Protein AF-A0A2P4Q5K3-F1 (afdb_monomer)

Sequence (219 aa):
MAFKRIHGITNEWEVTAYLPRVQKTLTFARIFTNIETAEAYQNLLEDLFGCIERDIGKTFNFHHIHGEGLGCIIADQHKGQALGLGQYLLNSKYPHLTLIEHLQHIYKLCQVHYKRNIDKNKALSSEIRSAMYIVSNLNTQNEVLKILHKIRDCGEPGTTAWVKDKLTPWVLSGISSVFSKMDHIIWSQTPNNTNAGESAHANVNRDGCNLSLLARIVR

Secondary structure (DSSP, 8-state):
-----BSSS-EEEEEEEEEGGGTEEEEEEEEEES--SHHHHHHHHHHHHHHHHHHHTSPPPBHHHHSSSB--EEE-S-HHHHHHHHHHIIIII-TTS-HHHHHHHHEEE-HHHHHHHHHH-TTS-HHHHHHHHHGGG-SSHHHHHHHHHHHHTS--TTHHHHHHHHTSHHHHHHH-GGG--S-HHHHHHS-SS-HHHHHHHHHHGGG-SSB-HHHHHH-

Foldseek 3Di:
DQFQFAADQKGKDWDWDQDPVVRAIDTPDIDIDSDLALQVLLVVVCVSQVVVCVVVVHHADECVVPVDHQFADEDAPRPSNLQNVLCNCCPPPNVPDHSLLVLLAYYAYQLVNQLVVLVVPPQDDPVLSVLSNCLLVDDEPVSNVVSLVCQCPVPRPPSVVVSVSCPPLSNVSNRHVNSGPYDPVCVVPDDSHPVSVVVVSVVVCVVDGHDHPVVVVVD

pLDDT: mean 89.41, std 10.17, range [28.61, 98.25]

Structure (mmCIF, N/CA/C/O backbone):
data_AF-A0A2P4Q5K3-F1
#
_entry.id   AF-A0A2P4Q5K3-F1
#
loop_
_atom_site.group_PDB
_atom_site.id
_atom_site.type_symbol
_atom_site.label_atom_id
_atom_site.label_alt_id
_atom_site.label_comp_id
_atom_site.label_asym_id
_atom_site.label_entity_id
_atom_site.label_seq_id
_atom_site.pdbx_PDB_ins_code
_atom_site.Cartn_x
_atom_site.Cartn_y
_atom_site.Cartn_z
_atom_site.occupancy
_atom_site.B_iso_or_equiv
_atom_site.auth_seq_id
_atom_site.auth_comp_id
_atom_site.auth_asym_id
_atom_site.auth_atom_id
_atom_site.pdbx_PDB_model_num
ATOM 1 N N . MET A 1 1 ? -1.306 -19.101 -3.420 1.00 28.61 1 MET A N 1
ATOM 2 C CA . MET A 1 1 ? -2.470 -18.600 -4.179 1.00 28.61 1 MET A CA 1
ATOM 3 C C . MET A 1 1 ? -3.595 -18.422 -3.178 1.00 28.61 1 MET A C 1
ATOM 5 O O . MET A 1 1 ? -3.918 -19.395 -2.512 1.00 28.61 1 MET A O 1
ATOM 9 N N . ALA A 1 2 ? -4.101 -17.204 -2.980 1.00 40.12 2 ALA A N 1
ATOM 10 C CA . ALA A 1 2 ? -5.299 -17.001 -2.168 1.00 40.12 2 ALA A CA 1
ATOM 11 C C . ALA A 1 2 ? -6.505 -17.342 -3.051 1.00 40.12 2 ALA A C 1
ATOM 13 O O . ALA A 1 2 ? -6.681 -16.745 -4.112 1.00 40.12 2 ALA A O 1
ATOM 14 N N . PHE A 1 3 ? -7.259 -18.373 -2.678 1.00 51.75 3 PHE A N 1
ATOM 15 C CA . PHE A 1 3 ? -8.462 -18.770 -3.401 1.00 51.75 3 PHE A CA 1
ATOM 16 C C . PHE A 1 3 ? -9.576 -17.765 -3.116 1.00 51.75 3 PHE A C 1
ATOM 18 O O . PHE A 1 3 ? -9.707 -17.297 -1.984 1.00 51.75 3 PHE A O 1
ATOM 25 N N . LYS A 1 4 ? -10.392 -17.439 -4.127 1.00 67.50 4 LYS A N 1
ATOM 26 C CA . LYS A 1 4 ? -11.588 -16.627 -3.903 1.00 67.50 4 LYS A CA 1
ATOM 27 C C . LYS A 1 4 ? -12.534 -17.420 -3.010 1.00 67.50 4 LYS A C 1
ATOM 29 O O . LYS A 1 4 ? -13.065 -18.460 -3.400 1.00 67.50 4 LYS A O 1
ATOM 34 N N . ARG A 1 5 ? -12.675 -16.962 -1.773 1.00 72.06 5 ARG A N 1
ATOM 35 C CA . ARG A 1 5 ? -13.339 -17.747 -0.742 1.00 72.06 5 ARG A CA 1
ATOM 36 C C . ARG A 1 5 ? -14.854 -17.598 -0.753 1.00 72.06 5 ARG A C 1
ATOM 38 O O . ARG A 1 5 ? -15.547 -18.532 -0.365 1.00 72.06 5 ARG A O 1
ATOM 45 N N . ILE A 1 6 ? -15.352 -16.469 -1.242 1.00 77.62 6 ILE A N 1
ATOM 46 C CA . ILE A 1 6 ? -16.779 -16.209 -1.421 1.00 77.62 6 ILE A CA 1
ATOM 47 C C . ILE A 1 6 ? -17.132 -16.432 -2.883 1.00 77.62 6 ILE A C 1
ATOM 49 O O . ILE A 1 6 ? -16.461 -15.923 -3.783 1.00 77.62 6 ILE A O 1
ATOM 53 N N . HIS A 1 7 ? -18.187 -17.201 -3.115 1.00 81.12 7 HIS A N 1
ATOM 54 C CA . HIS A 1 7 ? -18.717 -17.397 -4.451 1.00 81.12 7 HIS A CA 1
ATOM 55 C C . HIS A 1 7 ? -19.273 -16.085 -5.032 1.00 81.12 7 HIS A C 1
ATOM 57 O O . HIS A 1 7 ? -19.896 -15.290 -4.329 1.00 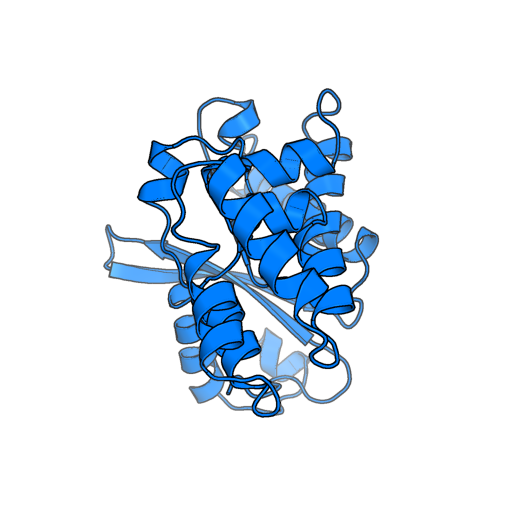81.12 7 HIS A O 1
ATOM 63 N N . GLY A 1 8 ? -19.111 -15.882 -6.340 1.00 83.31 8 GLY A N 1
ATOM 64 C CA . GLY A 1 8 ? -19.698 -14.747 -7.053 1.00 83.31 8 GLY A CA 1
ATOM 65 C C . GLY A 1 8 ? -18.800 -13.513 -7.080 1.00 83.31 8 GLY A C 1
ATOM 66 O O . GLY A 1 8 ? -17.587 -13.625 -7.247 1.00 83.31 8 GLY A O 1
ATOM 67 N N . ILE A 1 9 ? -19.395 -12.322 -6.991 1.00 83.88 9 ILE A N 1
ATOM 68 C CA . ILE A 1 9 ? -18.703 -11.039 -7.214 1.00 83.88 9 ILE A CA 1
ATOM 69 C C . ILE A 1 9 ? -18.098 -10.429 -5.946 1.00 83.88 9 ILE A C 1
ATOM 71 O O . ILE A 1 9 ? -17.217 -9.586 -6.048 1.00 83.88 9 ILE A O 1
ATOM 75 N N . THR A 1 10 ? -18.513 -10.879 -4.763 1.00 86.50 10 THR A N 1
ATOM 76 C CA . THR A 1 10 ? -18.048 -10.331 -3.485 1.00 86.50 10 THR A CA 1
ATOM 77 C C . THR A 1 10 ? -16.621 -10.767 -3.176 1.00 86.50 10 THR A C 1
ATOM 79 O O . THR A 1 10 ? -16.279 -11.949 -3.259 1.00 86.50 10 THR A O 1
ATOM 82 N N . ASN A 1 11 ? -15.796 -9.798 -2.806 1.00 83.62 11 ASN A N 1
ATOM 83 C CA . ASN A 1 11 ? -14.441 -9.973 -2.320 1.00 83.62 11 ASN A CA 1
ATOM 84 C C . ASN A 1 11 ? -14.417 -9.828 -0.795 1.00 83.62 11 ASN A C 1
ATOM 86 O O 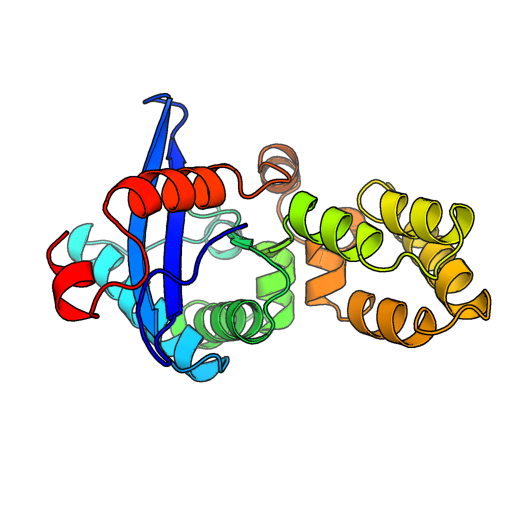. ASN A 1 11 ? -15.289 -9.201 -0.190 1.00 83.62 11 ASN A O 1
ATOM 90 N N . GLU A 1 12 ? -13.413 -10.444 -0.181 1.00 84.69 12 GLU A N 1
ATOM 91 C CA . GLU A 1 12 ? -13.154 -10.365 1.251 1.00 84.69 12 GLU A CA 1
ATOM 92 C C . GLU A 1 12 ? -11.822 -9.655 1.477 1.00 84.69 12 GLU A C 1
ATOM 94 O O . GLU A 1 12 ? -10.810 -10.015 0.872 1.00 84.69 12 GLU A O 1
ATOM 99 N N . TRP A 1 13 ? -11.829 -8.668 2.365 1.00 81.44 13 TRP A N 1
ATOM 100 C CA . TRP A 1 13 ? -10.644 -7.963 2.827 1.00 81.44 13 TRP A CA 1
ATOM 101 C C . TRP A 1 13 ? -10.495 -8.141 4.336 1.00 81.44 13 TRP A C 1
ATOM 103 O O . TRP A 1 13 ? -11.479 -8.093 5.072 1.00 81.44 13 TRP A O 1
ATOM 113 N N . GLU A 1 14 ? -9.268 -8.360 4.804 1.00 85.56 14 GLU A N 1
ATOM 114 C CA . GLU A 1 14 ? -8.985 -8.595 6.220 1.00 85.56 14 GLU A CA 1
ATOM 115 C C . GLU A 1 14 ? -8.009 -7.545 6.751 1.00 85.56 14 GLU A C 1
ATOM 117 O O . GLU A 1 14 ? -6.923 -7.348 6.203 1.00 85.56 14 GLU A O 1
ATOM 122 N N . VAL A 1 15 ? -8.368 -6.919 7.870 1.00 86.31 15 VAL A N 1
ATOM 123 C CA . VAL A 1 15 ? -7.462 -6.067 8.643 1.00 86.31 15 VAL A CA 1
ATOM 124 C C . VAL A 1 15 ? -6.808 -6.939 9.694 1.00 86.31 15 VAL A C 1
ATOM 126 O O . VAL A 1 15 ? -7.459 -7.412 10.628 1.00 86.31 15 VAL A O 1
ATOM 129 N N . THR A 1 16 ? -5.514 -7.184 9.524 1.00 87.69 16 THR A N 1
ATOM 130 C CA . THR A 1 16 ? -4.761 -8.115 10.363 1.00 87.69 16 THR A CA 1
ATOM 131 C C . THR A 1 16 ? -3.512 -7.455 10.915 1.00 87.69 16 THR A C 1
ATOM 133 O O . THR A 1 16 ? -2.893 -6.620 10.256 1.00 87.69 16 THR A O 1
ATOM 136 N N . ALA A 1 17 ? -3.109 -7.858 12.116 1.00 85.25 17 ALA A N 1
ATOM 137 C CA . ALA A 1 17 ? -1.775 -7.561 12.615 1.00 85.25 17 ALA A CA 1
ATOM 138 C C . ALA A 1 17 ? -1.196 -8.775 13.332 1.00 85.25 17 ALA A C 1
ATOM 140 O O . ALA A 1 17 ? -1.907 -9.557 13.968 1.00 85.25 17 ALA A O 1
ATOM 141 N N . TYR A 1 18 ? 0.121 -8.917 13.238 1.00 82.75 18 TYR A N 1
ATOM 142 C CA . TYR A 1 18 ? 0.859 -9.827 14.095 1.00 82.75 18 TYR A CA 1
ATOM 143 C C . TYR A 1 18 ? 1.105 -9.147 15.439 1.00 82.75 18 TYR A C 1
ATOM 145 O O . TYR A 1 18 ? 1.641 -8.042 15.480 1.00 82.75 18 TYR A O 1
ATOM 153 N N . LEU A 1 19 ? 0.724 -9.802 16.533 1.00 82.81 19 LEU A N 1
ATOM 154 C CA . LEU A 1 19 ? 0.952 -9.327 17.890 1.00 82.81 19 LEU A CA 1
ATOM 155 C C . LEU A 1 19 ? 2.135 -10.082 18.508 1.00 82.81 19 LEU A C 1
ATOM 157 O O . LEU A 1 19 ? 1.958 -11.229 18.935 1.00 82.81 19 LEU A O 1
ATOM 161 N N . PRO A 1 20 ? 3.324 -9.456 18.631 1.00 79.50 20 PRO A N 1
ATOM 162 C CA . PRO A 1 20 ? 4.515 -10.129 19.148 1.00 79.50 20 PRO A CA 1
ATOM 163 C C . PRO A 1 20 ? 4.326 -10.673 20.564 1.00 79.50 20 PRO A C 1
ATOM 165 O O . PRO A 1 20 ? 4.781 -11.772 20.862 1.00 79.50 20 PRO A O 1
ATOM 168 N N . ARG A 1 21 ? 3.589 -9.942 21.415 1.00 84.88 21 ARG A N 1
ATOM 169 C CA . ARG A 1 21 ? 3.337 -10.311 22.818 1.00 84.88 21 ARG A CA 1
ATOM 170 C C . ARG A 1 21 ? 2.658 -11.672 22.972 1.00 84.88 21 ARG A C 1
ATOM 172 O O . ARG A 1 21 ? 2.917 -12.368 23.944 1.00 84.88 21 ARG A O 1
ATOM 179 N N . VAL A 1 22 ? 1.784 -12.032 22.035 1.00 86.50 22 VAL A N 1
ATOM 180 C CA . VAL A 1 22 ? 1.050 -13.309 22.049 1.00 86.50 22 VAL A CA 1
ATOM 181 C C . VAL A 1 22 ? 1.479 -14.243 20.918 1.00 86.50 22 VAL A C 1
ATOM 183 O O . VAL A 1 22 ? 0.887 -15.305 20.764 1.00 86.50 22 VAL A O 1
ATOM 186 N N . GLN A 1 23 ? 2.482 -13.840 20.128 1.00 83.75 23 GLN A N 1
ATOM 187 C CA . GLN A 1 23 ? 3.015 -14.553 18.963 1.00 83.75 23 GLN A CA 1
ATOM 188 C C . GLN A 1 23 ? 1.933 -15.065 18.002 1.00 83.75 23 GLN A C 1
ATOM 190 O O . GLN A 1 23 ? 2.007 -16.172 17.469 1.00 83.75 23 GLN A O 1
ATOM 195 N N . LYS A 1 24 ? 0.888 -14.259 17.795 1.00 83.94 24 LYS A N 1
ATOM 196 C CA . LYS A 1 24 ? -0.263 -14.620 16.963 1.00 83.94 24 LYS A CA 1
ATOM 197 C C . LYS A 1 24 ? -0.612 -13.502 16.006 1.00 83.94 24 LYS A C 1
ATOM 199 O O . LYS A 1 24 ? -0.556 -12.326 16.354 1.00 83.94 24 LYS A O 1
ATOM 204 N N . THR A 1 25 ? -1.044 -13.896 14.817 1.00 84.06 25 THR A N 1
ATOM 205 C CA . THR A 1 25 ? -1.797 -13.014 13.934 1.00 84.06 25 THR A CA 1
ATOM 206 C C . THR A 1 25 ? -3.235 -12.938 14.415 1.00 84.06 25 THR A C 1
ATOM 208 O O . THR A 1 25 ? -3.876 -13.975 14.581 1.00 84.06 25 THR A O 1
ATOM 211 N N . LEU A 1 26 ? -3.740 -11.722 14.603 1.00 85.12 26 LEU A N 1
ATOM 212 C CA . LEU A 1 26 ? -5.156 -11.473 14.831 1.00 85.12 26 LEU A CA 1
ATOM 213 C C . LEU A 1 26 ? -5.766 -10.766 13.625 1.00 85.12 26 LEU A C 1
ATOM 215 O O . LEU A 1 26 ? -5.151 -9.873 13.038 1.00 85.12 26 LEU A O 1
ATOM 219 N N . THR A 1 27 ? -6.991 -11.163 13.296 1.00 86.31 27 THR A N 1
ATOM 220 C CA . THR A 1 27 ? -7.867 -10.435 12.380 1.00 86.31 27 THR A CA 1
ATOM 221 C C . THR A 1 27 ? -8.776 -9.541 13.211 1.00 86.31 27 THR A C 1
ATOM 223 O O . THR A 1 27 ? -9.574 -10.045 13.995 1.00 86.31 27 THR A O 1
ATOM 226 N N . PHE A 1 28 ? -8.637 -8.227 13.054 1.00 82.81 28 PHE A N 1
ATOM 227 C CA . PHE A 1 28 ? -9.444 -7.230 13.762 1.00 82.81 28 PHE A CA 1
ATOM 228 C C . PHE A 1 28 ? -10.763 -6.965 13.050 1.00 82.81 28 PHE A C 1
ATOM 230 O O . PHE A 1 28 ? -11.783 -6.765 13.696 1.00 82.81 28 PHE A O 1
ATOM 237 N N . ALA A 1 29 ? -10.743 -6.989 11.718 1.00 86.19 29 ALA A N 1
ATOM 238 C CA . ALA A 1 29 ? -11.932 -6.796 10.910 1.00 86.19 29 ALA A CA 1
ATOM 239 C C . ALA A 1 29 ? -11.873 -7.643 9.644 1.00 86.19 29 ALA A C 1
ATOM 241 O O . ALA A 1 29 ? -10.803 -7.882 9.077 1.00 86.19 29 ALA A O 1
ATOM 242 N N . ARG A 1 30 ? -13.053 -8.068 9.200 1.00 87.12 30 ARG A N 1
ATOM 243 C CA . ARG A 1 30 ? -13.283 -8.682 7.895 1.00 87.12 30 ARG A CA 1
ATOM 244 C C . ARG A 1 30 ? -14.350 -7.879 7.196 1.00 87.12 30 ARG A C 1
ATOM 246 O O . ARG A 1 30 ? -15.399 -7.620 7.781 1.00 87.12 30 ARG A O 1
ATOM 253 N N . ILE A 1 31 ? -14.073 -7.490 5.966 1.00 84.81 31 ILE A N 1
ATOM 254 C CA . ILE A 1 31 ? -14.981 -6.672 5.185 1.00 84.81 31 ILE A CA 1
ATOM 255 C C . ILE A 1 31 ? -15.307 -7.391 3.889 1.00 84.81 31 ILE A C 1
ATOM 257 O O . ILE A 1 31 ? -14.428 -7.897 3.193 1.00 84.81 31 ILE A O 1
ATOM 261 N N . PHE A 1 32 ? -16.597 -7.427 3.583 1.00 87.69 32 PHE A N 1
ATOM 262 C CA . PHE A 1 32 ? -17.148 -8.065 2.403 1.00 87.69 32 PHE A CA 1
ATOM 263 C C . PHE A 1 32 ? -17.658 -6.980 1.465 1.00 87.69 32 PHE A C 1
ATOM 265 O O . PHE A 1 32 ? -18.592 -6.259 1.802 1.00 87.69 32 PHE A O 1
ATOM 272 N N . THR A 1 33 ? -17.037 -6.847 0.297 1.00 86.62 33 THR A N 1
ATOM 273 C CA . THR A 1 33 ? -17.388 -5.805 -0.673 1.00 86.62 33 THR A CA 1
ATOM 274 C C . THR A 1 33 ? -17.277 -6.330 -2.096 1.00 86.62 33 THR A C 1
ATOM 276 O O . THR A 1 33 ? -16.409 -7.138 -2.408 1.00 86.62 33 THR A O 1
ATOM 279 N N . ASN A 1 34 ? -18.166 -5.886 -2.975 1.00 88.75 34 ASN A N 1
ATOM 280 C CA . ASN A 1 34 ? -18.053 -6.045 -4.426 1.00 88.75 34 ASN A CA 1
ATOM 281 C C . ASN A 1 34 ? -17.686 -4.720 -5.124 1.00 88.75 34 ASN A C 1
ATOM 283 O O . ASN A 1 34 ? -17.724 -4.650 -6.350 1.00 88.75 34 ASN A O 1
ATOM 287 N N . ILE A 1 35 ? -17.359 -3.677 -4.353 1.00 89.44 35 ILE A N 1
ATOM 288 C CA . ILE A 1 35 ? -16.995 -2.344 -4.836 1.00 89.44 35 ILE A CA 1
ATOM 289 C C . ILE A 1 35 ? -15.545 -2.056 -4.437 1.00 89.44 35 ILE A C 1
ATOM 291 O O . ILE A 1 35 ? -15.189 -2.128 -3.262 1.00 89.44 35 ILE A O 1
ATOM 295 N N . GLU A 1 36 ? -14.716 -1.701 -5.421 1.00 89.44 36 GLU A N 1
ATOM 296 C CA . GLU A 1 36 ? -13.265 -1.497 -5.260 1.00 89.44 36 GLU A CA 1
ATOM 297 C C . GLU A 1 36 ? -12.826 -0.045 -5.548 1.00 89.44 36 GLU A C 1
ATOM 299 O O . GLU A 1 36 ? -11.673 0.236 -5.884 1.00 89.44 36 GLU A O 1
ATOM 304 N N . THR A 1 37 ? -13.754 0.906 -5.422 1.00 94.00 37 THR A N 1
ATOM 305 C CA . THR A 1 37 ? -13.509 2.346 -5.605 1.00 94.00 37 THR A CA 1
ATOM 306 C C . THR A 1 37 ? -12.928 2.993 -4.350 1.00 94.00 37 THR A C 1
ATOM 308 O O . THR A 1 37 ? -13.229 2.552 -3.245 1.00 94.00 37 THR A O 1
ATOM 311 N N . ALA A 1 38 ? -12.185 4.093 -4.508 1.00 95.00 38 ALA A N 1
ATOM 312 C CA . ALA A 1 38 ? -11.644 4.857 -3.380 1.00 95.00 38 ALA A CA 1
ATOM 313 C C . ALA A 1 38 ? -12.729 5.325 -2.391 1.00 95.00 38 ALA A C 1
ATOM 315 O O . ALA A 1 38 ? -12.569 5.122 -1.196 1.00 95.00 38 ALA A O 1
ATOM 316 N N . GLU A 1 39 ? -13.862 5.827 -2.892 1.00 95.44 39 GLU A N 1
ATOM 317 C CA . GLU A 1 39 ? -15.005 6.268 -2.076 1.00 95.44 39 GLU A CA 1
ATOM 318 C C . GLU A 1 39 ? -15.581 5.133 -1.216 1.00 95.44 39 GLU A C 1
ATOM 320 O O . GLU A 1 39 ? -15.752 5.279 -0.010 1.00 95.44 39 GLU A O 1
ATOM 325 N N . ALA A 1 40 ? -15.800 3.954 -1.807 1.00 93.44 40 ALA A N 1
ATOM 326 C CA . ALA A 1 40 ? -16.236 2.783 -1.047 1.00 93.44 40 ALA A CA 1
ATOM 327 C C . ALA A 1 40 ? -15.238 2.393 0.058 1.00 93.44 40 ALA A C 1
ATOM 329 O O . ALA A 1 40 ? -15.653 2.050 1.163 1.00 93.44 40 ALA A O 1
ATOM 330 N N . TYR A 1 41 ? -13.930 2.469 -0.215 1.00 93.19 41 TYR A N 1
ATOM 331 C CA . TYR A 1 41 ? -12.907 2.224 0.804 1.00 93.19 41 TYR A CA 1
ATOM 332 C C . TYR A 1 41 ? -12.842 3.331 1.862 1.00 93.19 41 TYR A C 1
ATOM 334 O O . TYR A 1 41 ? -12.572 3.017 3.016 1.00 93.19 41 TYR A O 1
ATOM 342 N N . GLN A 1 42 ? -13.109 4.592 1.509 1.00 95.38 42 GLN A N 1
ATOM 343 C CA . GLN A 1 42 ? -13.232 5.679 2.480 1.00 95.38 42 GLN A CA 1
ATOM 344 C C . GLN A 1 42 ? -14.366 5.380 3.465 1.00 95.38 42 GLN A C 1
ATOM 346 O O . GLN A 1 42 ? -14.106 5.315 4.663 1.00 95.38 42 GLN A O 1
ATOM 351 N N . ASN A 1 43 ? -15.582 5.122 2.969 1.00 93.81 43 ASN A N 1
ATOM 352 C CA . ASN A 1 43 ? -16.751 4.829 3.810 1.00 93.81 43 ASN A CA 1
ATOM 353 C C . ASN A 1 43 ? -16.495 3.621 4.724 1.00 93.81 43 ASN A C 1
ATOM 355 O O . ASN A 1 43 ? -16.777 3.644 5.917 1.00 93.81 43 ASN A O 1
ATOM 359 N N . LEU A 1 44 ? -15.873 2.580 4.173 1.00 91.88 44 LEU A N 1
ATOM 360 C CA . LEU A 1 44 ? -15.470 1.391 4.918 1.00 91.88 44 LEU A CA 1
ATOM 361 C C . LEU A 1 44 ? -14.485 1.712 6.052 1.00 91.88 44 LEU A C 1
ATOM 363 O O . LEU A 1 44 ? -14.588 1.130 7.131 1.00 91.88 44 LEU A O 1
ATOM 367 N N . LEU A 1 45 ? -13.514 2.600 5.824 1.00 92.94 45 LEU A N 1
ATOM 368 C CA . LEU A 1 45 ? -12.549 2.990 6.852 1.00 92.94 45 LEU A CA 1
ATOM 369 C C . LEU A 1 45 ? -13.191 3.891 7.910 1.00 92.94 45 LEU A C 1
ATOM 371 O O . LEU A 1 45 ? -12.876 3.733 9.089 1.00 92.94 45 LEU A O 1
ATOM 375 N N . GLU A 1 46 ? -14.109 4.775 7.517 1.00 94.00 46 GLU A N 1
ATOM 376 C CA . GLU A 1 46 ? -14.926 5.563 8.447 1.00 94.00 46 GLU A CA 1
ATOM 377 C C . GLU A 1 46 ? -15.729 4.652 9.379 1.00 94.00 46 GLU A C 1
ATOM 379 O O . GLU A 1 46 ? -15.642 4.801 10.599 1.00 94.00 46 GLU A O 1
ATOM 384 N N . ASP A 1 47 ? -16.419 3.652 8.827 1.00 92.50 47 ASP A N 1
ATOM 385 C CA . ASP A 1 47 ? -17.175 2.673 9.609 1.00 92.50 47 ASP A CA 1
ATOM 386 C C . ASP A 1 47 ? -16.265 1.843 10.520 1.00 92.50 47 ASP A C 1
ATOM 388 O O . ASP A 1 47 ? -16.563 1.664 11.704 1.00 92.50 47 ASP A O 1
ATOM 392 N N . LEU A 1 48 ? -15.137 1.347 9.998 1.00 91.56 48 LEU A N 1
ATOM 393 C CA . LEU A 1 48 ? -14.189 0.534 10.759 1.00 91.56 48 LEU A CA 1
ATOM 394 C C . LEU A 1 48 ? -13.636 1.298 11.963 1.00 91.56 48 LEU A C 1
ATOM 396 O O . LEU A 1 48 ? -13.718 0.818 13.095 1.00 91.56 48 LEU A O 1
ATOM 400 N N . PHE A 1 49 ? -13.055 2.474 11.731 1.00 91.75 49 PHE A N 1
ATOM 401 C CA . PHE A 1 49 ? -12.455 3.250 12.809 1.00 91.75 49 PHE A CA 1
ATOM 402 C C . PHE A 1 49 ? -13.517 3.854 13.725 1.00 91.75 49 PHE A C 1
ATOM 404 O O . PHE A 1 49 ? -13.290 3.892 14.928 1.00 91.75 49 PHE A O 1
ATOM 411 N N . GLY A 1 50 ? -14.697 4.212 13.211 1.00 92.69 50 GLY A N 1
ATOM 412 C CA . GLY A 1 50 ? -15.831 4.621 14.037 1.00 92.69 50 GLY A CA 1
ATOM 413 C C . GLY A 1 50 ? -16.318 3.505 14.967 1.00 92.69 50 GLY A C 1
ATOM 414 O O . GLY A 1 50 ? -16.623 3.761 16.131 1.00 92.69 50 GLY A O 1
ATOM 415 N N . CYS A 1 51 ? -16.344 2.249 14.506 1.00 92.19 51 CYS A N 1
ATOM 416 C CA . CYS A 1 51 ? -16.613 1.100 15.376 1.00 92.19 51 CYS A CA 1
ATOM 417 C C . CYS A 1 51 ? -15.543 0.961 16.459 1.00 92.19 51 CYS A C 1
ATOM 419 O O . CYS A 1 51 ? -15.888 0.891 17.635 1.00 92.19 51 CYS A O 1
ATOM 421 N N . ILE A 1 52 ? -14.263 1.003 16.076 1.00 90.44 52 ILE A N 1
ATOM 422 C CA . ILE A 1 52 ? -13.151 0.903 17.029 1.00 90.44 52 ILE A CA 1
ATOM 423 C C . ILE A 1 52 ? -13.246 2.008 18.087 1.00 90.44 52 ILE A C 1
ATOM 425 O O . ILE A 1 52 ? -13.132 1.711 19.270 1.00 90.44 52 ILE A O 1
ATOM 429 N N . GLU A 1 53 ? -13.484 3.258 17.684 1.00 93.31 53 GLU A N 1
ATOM 430 C CA . GLU A 1 53 ? -13.598 4.416 18.580 1.00 93.31 53 GLU A CA 1
ATOM 431 C C . GLU A 1 53 ? -14.752 4.271 19.581 1.00 93.31 53 GLU A C 1
ATOM 433 O O . GLU A 1 53 ? -14.581 4.583 20.762 1.00 93.31 53 GLU A O 1
ATOM 438 N N . ARG A 1 54 ? -15.903 3.740 19.139 1.00 95.00 54 ARG A N 1
ATOM 439 C CA . ARG A 1 54 ? -17.035 3.426 20.027 1.00 95.00 54 ARG A CA 1
ATOM 440 C C . ARG A 1 54 ? -16.692 2.327 21.027 1.00 95.00 54 ARG A C 1
ATOM 442 O O . ARG A 1 54 ? -17.009 2.478 22.203 1.00 95.00 54 ARG A O 1
ATOM 449 N N . ASP A 1 55 ? -16.023 1.268 20.579 1.00 92.31 55 ASP A N 1
ATOM 450 C CA . ASP A 1 55 ? -15.674 0.127 21.430 1.00 92.31 55 ASP A CA 1
ATOM 451 C C . ASP A 1 55 ? -14.640 0.503 22.501 1.00 92.31 55 ASP A C 1
ATOM 453 O O . ASP A 1 55 ? -14.724 0.046 23.641 1.00 92.31 55 ASP A O 1
ATOM 457 N N . ILE A 1 56 ? -13.665 1.353 22.157 1.00 92.25 56 ILE A N 1
ATOM 458 C CA . ILE A 1 56 ? -12.621 1.798 23.097 1.00 92.25 56 ILE A CA 1
ATOM 459 C C . ILE A 1 56 ? -13.014 3.043 23.904 1.00 92.25 56 ILE A C 1
ATOM 461 O O . ILE A 1 56 ? -12.290 3.413 24.829 1.00 92.25 56 ILE A O 1
ATOM 465 N N . GLY A 1 57 ? -14.112 3.716 23.543 1.00 94.94 57 GLY A N 1
ATOM 466 C CA . GLY A 1 57 ? -14.588 4.942 24.191 1.00 94.94 57 GLY A CA 1
ATOM 467 C C . GLY A 1 57 ? -13.664 6.157 24.027 1.00 94.94 57 GLY A C 1
ATOM 468 O O . GLY A 1 57 ? -13.722 7.079 24.839 1.00 94.94 57 GLY A O 1
ATOM 469 N N . LYS A 1 58 ? -12.782 6.162 23.021 1.00 93.88 58 LYS A N 1
ATOM 470 C CA . LYS A 1 58 ? -11.841 7.258 22.732 1.00 93.88 58 LYS A CA 1
ATOM 471 C C . LYS A 1 58 ? -11.479 7.318 21.248 1.00 93.88 58 LYS A C 1
ATOM 473 O O . LYS A 1 58 ? -11.642 6.337 20.531 1.00 93.88 58 LYS A O 1
ATOM 478 N N . THR A 1 59 ? -10.934 8.452 20.814 1.00 92.06 59 THR A N 1
ATOM 479 C CA . THR A 1 59 ? -10.447 8.656 19.442 1.00 92.06 59 THR A CA 1
ATOM 480 C C . THR A 1 59 ? -9.302 7.701 19.100 1.00 92.06 59 THR A C 1
ATOM 482 O O . THR A 1 59 ? -8.423 7.426 19.924 1.00 92.06 59 THR A O 1
ATOM 485 N N . PHE A 1 60 ? -9.308 7.196 17.870 1.00 92.31 60 PHE A N 1
ATOM 486 C CA . PHE A 1 60 ? -8.260 6.354 17.325 1.00 92.31 60 PHE A CA 1
ATOM 487 C C . PHE A 1 60 ? -7.145 7.226 16.746 1.00 92.31 60 PHE A C 1
ATOM 489 O O . PHE A 1 60 ? -7.359 7.999 15.810 1.00 92.31 60 PHE A O 1
ATOM 496 N N . ASN A 1 61 ? -5.935 7.062 17.279 1.00 93.56 61 ASN A N 1
ATOM 497 C CA . ASN A 1 61 ? -4.795 7.892 16.910 1.00 93.56 61 ASN A CA 1
ATOM 498 C C . ASN A 1 61 ? -3.955 7.253 15.795 1.00 93.56 61 ASN A C 1
ATOM 500 O O . ASN A 1 61 ? -3.660 6.055 15.794 1.00 93.56 61 ASN A O 1
ATOM 504 N N . PHE A 1 62 ? -3.544 8.098 14.854 1.00 94.75 62 PHE A N 1
ATOM 505 C CA . PHE A 1 62 ? -2.534 7.806 13.837 1.00 94.75 62 PHE A CA 1
ATOM 506 C C . PHE A 1 62 ? -1.228 8.500 14.202 1.00 94.75 62 PHE A C 1
ATOM 508 O O . PHE A 1 62 ? -1.239 9.700 14.493 1.00 94.75 62 PHE A O 1
ATOM 515 N N . HIS A 1 63 ? -0.114 7.773 14.132 1.00 96.19 63 HIS A N 1
ATOM 516 C CA . HIS A 1 63 ? 1.170 8.247 14.642 1.00 96.19 63 HIS A CA 1
ATOM 517 C C . HIS A 1 63 ? 1.658 9.509 13.930 1.00 96.19 63 HIS A C 1
ATOM 519 O O . HIS A 1 63 ? 2.113 10.439 14.584 1.00 96.19 63 HIS A O 1
ATOM 525 N N . HIS A 1 64 ? 1.519 9.594 12.605 1.00 95.50 64 HIS A N 1
ATOM 526 C CA . HIS A 1 64 ? 1.977 10.767 11.849 1.00 95.50 64 HIS A CA 1
ATOM 527 C C . HIS A 1 64 ? 1.156 12.035 12.109 1.00 95.50 64 HIS A C 1
ATOM 529 O O . HIS A 1 64 ? 1.588 13.115 11.721 1.00 95.50 64 HIS A O 1
ATOM 535 N N . ILE A 1 65 ? -0.017 11.908 12.735 1.00 94.56 65 ILE A N 1
ATOM 536 C CA . ILE A 1 65 ? -0.877 13.037 13.109 1.00 94.56 65 ILE A CA 1
ATOM 537 C C . ILE A 1 65 ? -0.708 13.373 14.597 1.00 94.56 65 ILE A C 1
ATOM 539 O O . ILE A 1 65 ? -0.603 14.541 14.951 1.00 94.56 65 ILE A O 1
ATOM 543 N N . HIS A 1 66 ? -0.671 12.359 15.465 1.00 94.44 66 HIS A N 1
ATOM 544 C CA . HIS A 1 66 ? -0.790 12.534 16.919 1.00 94.44 66 HIS A CA 1
ATOM 545 C C . HIS A 1 66 ? 0.492 12.195 17.696 1.00 94.44 66 HIS A C 1
ATOM 547 O O . HIS A 1 66 ? 0.527 12.359 18.910 1.00 94.44 66 HIS A O 1
ATOM 553 N N . GLY A 1 67 ? 1.531 11.672 17.038 1.00 94.31 67 GLY A N 1
ATOM 554 C CA . GLY A 1 67 ? 2.747 11.159 17.685 1.00 94.31 67 GLY A CA 1
ATOM 555 C C . GLY A 1 67 ? 2.585 9.783 18.348 1.00 94.31 67 GLY A C 1
ATOM 556 O O . GLY A 1 67 ? 3.548 9.231 18.875 1.00 94.31 67 GLY A O 1
ATOM 557 N N . GLU A 1 68 ? 1.389 9.191 18.303 1.00 93.69 68 GLU A N 1
ATOM 558 C CA . GLU A 1 68 ? 1.083 7.874 18.866 1.00 93.69 68 GLU A CA 1
ATOM 559 C C . GLU A 1 68 ? 0.017 7.118 18.055 1.00 93.69 68 GLU A C 1
ATOM 561 O O . GLU A 1 68 ? -0.672 7.685 17.207 1.00 93.69 68 GLU A O 1
ATOM 566 N N . GLY A 1 69 ? -0.133 5.821 18.330 1.00 93.00 69 GLY A N 1
ATOM 567 C CA . GLY A 1 69 ? -1.126 4.965 17.680 1.00 93.00 69 GLY A CA 1
ATOM 568 C C . GLY A 1 69 ? -0.613 4.300 16.401 1.00 93.00 69 GLY A C 1
ATOM 569 O O . GLY A 1 69 ? 0.538 3.863 16.339 1.00 93.00 69 GLY A O 1
ATOM 570 N N . LEU A 1 70 ? -1.478 4.149 15.394 1.00 92.88 70 LEU A N 1
ATOM 571 C CA . LEU A 1 70 ? -1.154 3.385 14.187 1.00 92.88 70 LEU A CA 1
ATOM 572 C C . LEU A 1 70 ? -0.128 4.125 13.324 1.00 92.88 70 LEU A C 1
ATOM 574 O O . LEU A 1 70 ? -0.402 5.208 12.812 1.00 92.88 70 LEU A O 1
ATOM 578 N N . GLY A 1 71 ? 1.046 3.517 13.155 1.00 94.31 71 GLY A N 1
ATOM 579 C CA . GLY A 1 71 ? 2.156 4.107 12.409 1.00 94.31 71 GLY A CA 1
ATOM 580 C C . GLY A 1 71 ? 2.269 3.694 10.950 1.00 94.31 71 GLY A C 1
ATOM 581 O O . GLY A 1 71 ? 2.822 4.436 10.145 1.00 94.31 71 GLY A O 1
ATOM 582 N N . CYS A 1 72 ? 1.771 2.511 10.596 1.00 94.94 72 CYS A N 1
ATOM 583 C CA . CYS A 1 72 ? 1.911 1.992 9.247 1.00 94.94 72 CYS A CA 1
ATOM 584 C C . CYS A 1 72 ? 0.764 1.052 8.880 1.00 94.94 72 CYS A C 1
ATOM 586 O O . CYS A 1 72 ? 0.339 0.227 9.689 1.00 94.94 72 CYS A O 1
ATOM 588 N N . ILE A 1 73 ? 0.317 1.149 7.631 1.00 93.69 73 ILE A N 1
ATOM 589 C CA . ILE A 1 73 ? -0.515 0.155 6.962 1.00 93.69 73 ILE A CA 1
ATOM 590 C C . ILE A 1 73 ? 0.317 -0.457 5.837 1.00 93.69 73 ILE A C 1
ATOM 592 O O . ILE A 1 73 ? 0.752 0.246 4.922 1.00 93.69 73 ILE A O 1
ATOM 596 N N . ILE A 1 74 ? 0.524 -1.775 5.909 1.00 92.69 74 ILE A N 1
ATOM 597 C CA . ILE A 1 74 ? 1.134 -2.544 4.825 1.00 92.69 74 ILE A CA 1
ATOM 598 C C . ILE A 1 74 ? 0.022 -3.137 3.972 1.00 92.69 74 ILE A C 1
ATOM 600 O O . ILE A 1 74 ? -0.810 -3.890 4.477 1.00 92.69 74 ILE A O 1
ATOM 604 N N . ALA A 1 75 ? 0.054 -2.872 2.675 1.00 90.56 75 ALA A N 1
ATOM 605 C CA . ALA A 1 75 ? -0.903 -3.440 1.739 1.00 90.56 75 ALA A CA 1
ATOM 606 C C . ALA A 1 75 ? -0.251 -3.720 0.381 1.00 90.56 75 ALA A C 1
ATOM 608 O O . ALA A 1 75 ? 0.937 -3.463 0.153 1.00 90.56 75 ALA A O 1
ATOM 609 N N . ASP A 1 76 ? -1.012 -4.327 -0.518 1.00 89.06 76 ASP A N 1
ATOM 610 C CA . ASP A 1 76 ? -0.631 -4.416 -1.917 1.00 89.06 76 ASP A CA 1
ATOM 611 C C . ASP A 1 76 ? -0.828 -3.060 -2.624 1.00 89.06 76 ASP A C 1
ATOM 613 O O . ASP A 1 76 ? -1.263 -2.057 -2.048 1.00 89.06 76 ASP A O 1
ATOM 617 N N . GLN A 1 77 ? -0.446 -2.998 -3.901 1.00 91.75 77 GLN A N 1
ATOM 618 C CA . GLN A 1 77 ? -0.571 -1.779 -4.701 1.00 91.75 77 GLN A CA 1
ATOM 619 C C . GLN A 1 77 ? -2.006 -1.598 -5.237 1.00 91.75 77 GLN A C 1
ATOM 621 O O . GLN A 1 77 ? -2.201 -1.304 -6.418 1.00 91.75 77 GLN A O 1
ATOM 626 N N . HIS A 1 78 ? -3.024 -1.792 -4.393 1.00 92.25 78 HIS A N 1
ATOM 627 C CA . HIS A 1 78 ? -4.417 -1.599 -4.777 1.00 92.25 78 HIS A CA 1
ATOM 628 C C . HIS A 1 78 ? -4.808 -0.117 -4.703 1.00 92.25 78 HIS A C 1
ATOM 630 O O . HIS A 1 78 ? -4.962 0.464 -3.627 1.00 92.25 78 HIS A O 1
ATOM 636 N N . LYS A 1 79 ? -5.003 0.511 -5.870 1.00 94.19 79 LYS A N 1
ATOM 637 C CA . LYS A 1 79 ? -5.269 1.956 -5.981 1.00 94.19 79 LYS A CA 1
ATOM 638 C C . LYS A 1 79 ? -6.491 2.400 -5.173 1.00 94.19 79 LYS A C 1
ATOM 640 O O . LYS A 1 79 ? -6.429 3.439 -4.526 1.00 94.19 79 LYS A O 1
ATOM 645 N N . GLY A 1 80 ? -7.579 1.628 -5.192 1.00 94.00 80 GLY A N 1
ATOM 646 C CA . GLY A 1 80 ? -8.788 1.958 -4.432 1.00 94.00 80 GLY A CA 1
ATOM 647 C C . GLY A 1 80 ? -8.539 2.003 -2.923 1.00 94.00 80 GLY A C 1
ATOM 648 O O . GLY A 1 80 ? -9.000 2.926 -2.265 1.00 94.00 80 GLY A O 1
ATOM 649 N N . GLN A 1 81 ? -7.743 1.071 -2.391 1.00 92.56 81 GLN A N 1
ATOM 650 C CA . GLN A 1 81 ? -7.473 0.983 -0.951 1.00 92.56 81 GLN A CA 1
ATOM 651 C C . GLN A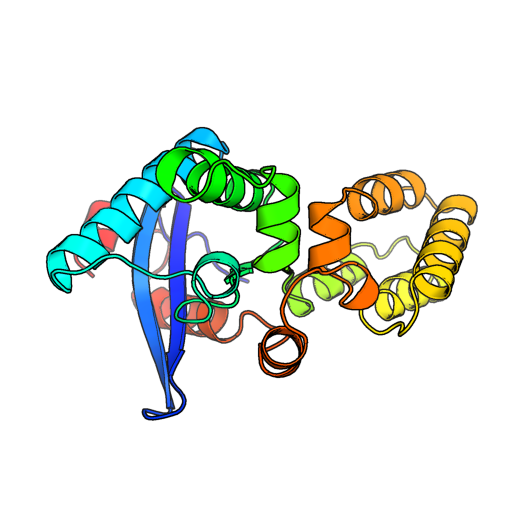 1 81 ? -6.579 2.133 -0.497 1.00 92.56 81 GLN A C 1
ATOM 653 O O . GLN A 1 81 ? -6.901 2.825 0.465 1.00 92.56 81 GLN A O 1
ATOM 658 N N . ALA A 1 82 ? -5.487 2.374 -1.230 1.00 96.00 82 ALA A N 1
ATOM 659 C CA . ALA A 1 82 ? -4.573 3.469 -0.938 1.00 96.00 82 ALA A CA 1
ATOM 660 C C . ALA A 1 82 ? -5.297 4.820 -1.001 1.00 96.00 82 ALA A C 1
ATOM 662 O O . ALA A 1 82 ? -5.249 5.599 -0.055 1.00 96.00 82 ALA A O 1
ATOM 663 N N . LEU A 1 83 ? -6.023 5.100 -2.088 1.00 97.00 83 LEU A N 1
ATOM 664 C CA . LEU A 1 83 ? -6.713 6.382 -2.218 1.00 97.00 83 LEU A CA 1
ATOM 665 C C . LEU A 1 83 ? -7.862 6.531 -1.214 1.00 97.00 83 LEU A C 1
ATOM 667 O O . LEU A 1 83 ? -8.000 7.615 -0.661 1.00 97.00 83 LEU A O 1
ATOM 671 N N . GLY A 1 84 ? -8.622 5.470 -0.924 1.00 96.44 84 GLY A N 1
ATOM 672 C CA . GLY A 1 84 ? -9.670 5.504 0.101 1.00 96.44 84 GLY A CA 1
ATOM 673 C C . GLY A 1 84 ? -9.120 5.791 1.500 1.00 96.44 84 GLY A C 1
ATOM 674 O O . GLY A 1 84 ? -9.680 6.609 2.222 1.00 96.44 84 GLY A O 1
ATOM 675 N N . LEU A 1 85 ? -7.963 5.215 1.854 1.00 95.88 85 LEU A N 1
ATOM 676 C CA . LEU A 1 85 ? -7.262 5.545 3.099 1.00 95.88 85 LEU A CA 1
ATOM 677 C C . LEU A 1 85 ? -6.840 7.009 3.155 1.00 95.88 85 LEU A C 1
ATOM 679 O O . LEU A 1 85 ? -7.047 7.675 4.168 1.00 95.88 85 LEU A O 1
ATOM 683 N N . GLY A 1 86 ? -6.247 7.515 2.078 1.00 96.94 86 GLY A N 1
ATOM 684 C CA . GLY A 1 86 ? -5.835 8.909 2.034 1.00 96.94 86 GLY A CA 1
ATOM 685 C C . GLY A 1 86 ? -7.031 9.873 2.076 1.00 96.94 86 GLY A C 1
ATOM 686 O O . GLY A 1 86 ? -6.930 10.912 2.722 1.00 96.94 86 GLY A O 1
ATOM 687 N N . GLN A 1 87 ? -8.162 9.526 1.445 1.00 97.12 87 GLN A N 1
ATOM 688 C CA . GLN A 1 87 ? -9.418 10.288 1.522 1.00 97.12 87 GLN A CA 1
ATOM 689 C C . GLN A 1 87 ? -9.980 10.304 2.942 1.00 97.12 87 GLN A C 1
ATOM 691 O O . GLN A 1 87 ? -10.310 11.371 3.443 1.00 97.12 87 GLN A O 1
ATOM 696 N N . TYR A 1 88 ? -10.033 9.149 3.604 1.00 96.12 88 TYR A N 1
ATOM 697 C CA . TYR A 1 88 ? -10.482 9.041 4.991 1.00 96.12 88 TYR A CA 1
ATOM 698 C C . TYR A 1 88 ? -9.632 9.903 5.938 1.00 96.12 88 TYR A C 1
ATOM 700 O O . TYR A 1 88 ? -10.162 10.654 6.754 1.00 96.12 88 TYR A O 1
ATOM 708 N N . LEU A 1 89 ? -8.303 9.846 5.808 1.00 95.25 89 LEU A N 1
ATOM 709 C CA . LEU A 1 89 ? -7.415 10.655 6.645 1.00 95.25 89 LEU A CA 1
ATOM 710 C C . LEU A 1 89 ? -7.592 12.156 6.381 1.00 95.25 89 LEU A C 1
ATOM 712 O O . LEU A 1 89 ? -7.664 12.923 7.339 1.00 95.25 89 LEU A O 1
ATOM 716 N N . LEU A 1 90 ? -7.726 12.552 5.112 1.00 93.62 90 LEU A N 1
ATOM 717 C CA . LEU A 1 90 ? -7.945 13.942 4.708 1.00 93.62 90 LEU A CA 1
ATOM 718 C C . LEU A 1 90 ? -9.286 14.485 5.225 1.00 93.62 90 LEU A C 1
ATOM 720 O O . LEU A 1 90 ? -9.326 15.537 5.857 1.00 93.62 90 LEU A O 1
ATOM 724 N N . ASN A 1 91 ? -10.379 13.779 4.934 1.00 88.25 91 ASN A N 1
ATOM 725 C CA . ASN A 1 91 ? -11.739 14.271 5.144 1.00 88.25 91 ASN A CA 1
ATOM 726 C C . ASN A 1 91 ? -12.181 14.144 6.603 1.00 88.25 91 ASN A C 1
ATOM 728 O O . ASN A 1 91 ? -12.877 15.019 7.115 1.00 88.25 91 ASN A O 1
ATOM 732 N N . SER A 1 92 ? -11.787 13.058 7.267 1.00 79.56 92 SER A N 1
ATOM 733 C CA . SER A 1 92 ? -12.423 12.623 8.515 1.00 79.56 92 SER A CA 1
ATOM 734 C C . SER A 1 92 ? -11.521 12.810 9.733 1.00 79.56 92 SER A C 1
ATOM 736 O O . SER A 1 92 ? -12.006 12.724 10.861 1.00 79.56 92 SER A O 1
ATOM 738 N N . LYS A 1 93 ? -10.215 13.058 9.541 1.00 80.56 93 LYS A N 1
ATOM 739 C CA . LYS A 1 93 ? -9.253 13.171 10.650 1.00 80.56 93 LYS A CA 1
ATOM 740 C C . LYS A 1 93 ? -8.378 14.424 10.600 1.00 80.56 93 LYS A C 1
ATOM 742 O O . LYS A 1 93 ? -8.250 15.077 11.632 1.00 80.56 93 LYS A O 1
ATOM 747 N N . TYR A 1 94 ? -7.753 14.763 9.468 1.00 84.81 94 TYR A N 1
ATOM 748 C CA . TYR A 1 94 ? -6.732 15.817 9.450 1.00 84.81 94 TYR A CA 1
ATOM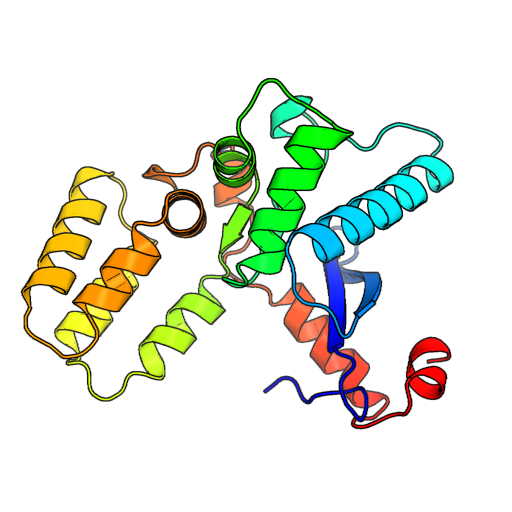 749 C C . TYR A 1 94 ? -6.585 16.542 8.093 1.00 84.81 94 TYR A C 1
ATOM 751 O O . TYR A 1 94 ? -5.711 16.209 7.296 1.00 84.81 94 TYR A O 1
ATOM 759 N N . PRO A 1 95 ? -7.360 17.613 7.836 1.00 86.12 95 PRO A N 1
ATOM 760 C CA . PRO A 1 95 ? -7.445 18.250 6.515 1.00 86.12 95 PRO A CA 1
ATOM 761 C C . PRO A 1 95 ? -6.225 19.101 6.114 1.00 86.12 95 PRO A C 1
ATOM 763 O O . PRO A 1 95 ? -6.211 19.699 5.041 1.00 86.12 95 PRO A O 1
ATOM 766 N N . HIS A 1 96 ? -5.202 19.202 6.968 1.00 89.75 96 HIS A N 1
ATOM 767 C CA . HIS A 1 96 ? -4.022 20.042 6.727 1.00 89.75 96 HIS A CA 1
ATOM 768 C C . HIS A 1 96 ? -2.973 19.408 5.804 1.00 89.75 96 HIS A C 1
ATOM 770 O O . HIS A 1 96 ? -2.075 20.108 5.343 1.00 89.75 96 HIS A O 1
ATOM 776 N N . LEU A 1 97 ? -3.063 18.101 5.551 1.00 92.88 97 LEU A N 1
ATOM 777 C CA . LEU A 1 97 ? -2.207 17.394 4.601 1.00 92.88 97 LEU A CA 1
ATOM 778 C C . LEU A 1 97 ? -3.029 16.988 3.390 1.00 92.88 97 LEU A C 1
ATOM 780 O O . LEU A 1 97 ? -4.211 16.680 3.503 1.00 92.88 97 LEU A O 1
ATOM 784 N N . THR A 1 98 ? -2.400 16.922 2.222 1.00 95.62 98 THR A N 1
ATOM 785 C CA . THR A 1 98 ? -3.062 16.323 1.063 1.00 95.62 98 THR A CA 1
ATOM 786 C C . THR A 1 98 ? -3.232 14.812 1.251 1.00 95.62 98 THR A C 1
ATOM 788 O O . THR A 1 98 ? -2.475 14.154 1.968 1.00 95.62 98 THR A O 1
ATOM 791 N N . LEU A 1 99 ? -4.183 14.229 0.514 1.00 95.38 99 LEU A N 1
ATOM 792 C CA . LEU A 1 99 ? -4.381 12.778 0.423 1.00 95.38 99 LEU A CA 1
ATOM 793 C C . LEU A 1 99 ? -3.062 12.022 0.208 1.00 95.38 99 LEU A C 1
ATOM 795 O O . LEU A 1 99 ? -2.792 11.011 0.854 1.00 95.38 99 LEU A O 1
ATOM 799 N N . ILE A 1 100 ? -2.238 12.508 -0.722 1.00 97.19 100 ILE A N 1
ATOM 800 C CA . ILE A 1 100 ? -0.976 11.865 -1.089 1.00 97.19 100 ILE A CA 1
ATOM 801 C C . ILE A 1 100 ? 0.036 11.975 0.045 1.00 97.19 100 ILE A C 1
ATOM 803 O O . ILE A 1 100 ? 0.725 11.001 0.329 1.00 97.19 100 ILE A O 1
ATOM 807 N N . GLU A 1 101 ? 0.108 13.120 0.717 1.00 97.00 101 GLU A N 1
ATOM 808 C CA . GLU A 1 101 ? 1.010 13.296 1.852 1.00 97.00 101 GLU A CA 1
ATOM 809 C C . GLU A 1 101 ? 0.652 12.369 3.005 1.00 97.00 101 GLU A C 1
ATOM 811 O O . GLU A 1 101 ? 1.546 11.731 3.555 1.00 97.00 101 GLU A O 1
ATOM 816 N N . HIS A 1 102 ? -0.636 12.195 3.312 1.00 97.56 102 HIS A N 1
ATOM 817 C CA . HIS A 1 102 ? -1.060 11.177 4.271 1.00 97.56 102 HIS A CA 1
ATOM 818 C C . HIS A 1 102 ? -0.521 9.792 3.916 1.00 97.56 102 HIS A C 1
ATOM 820 O O . HIS A 1 102 ? 0.064 9.127 4.769 1.00 97.56 102 HIS A O 1
ATOM 826 N N . LEU A 1 103 ? -0.642 9.376 2.653 1.00 98.00 103 LEU A N 1
ATOM 827 C CA . LEU A 1 103 ? -0.117 8.084 2.210 1.00 98.00 103 LEU A CA 1
ATOM 828 C C . LEU A 1 103 ? 1.405 7.997 2.304 1.00 98.00 103 LEU A C 1
ATOM 830 O O . LEU A 1 103 ? 1.919 6.949 2.683 1.00 98.00 103 LEU A O 1
ATOM 834 N N . GLN A 1 104 ? 2.124 9.087 2.035 1.00 97.88 104 GLN A N 1
ATOM 835 C CA . GLN A 1 104 ? 3.575 9.139 2.219 1.00 97.88 104 GLN A CA 1
ATOM 836 C C . GLN A 1 104 ? 3.993 8.938 3.681 1.00 97.88 104 GLN A C 1
ATOM 838 O O . GLN A 1 104 ? 5.108 8.483 3.917 1.00 97.88 104 GLN A O 1
ATOM 843 N N . HIS A 1 105 ? 3.126 9.254 4.646 1.00 97.38 105 HIS A N 1
ATOM 844 C CA . HIS A 1 105 ? 3.404 9.083 6.070 1.00 97.38 105 HIS A CA 1
ATOM 845 C C . HIS A 1 105 ? 3.025 7.706 6.632 1.00 97.38 105 HIS A C 1
ATOM 847 O O . HIS A 1 105 ? 3.639 7.281 7.606 1.00 97.38 105 HIS A O 1
ATOM 853 N N . ILE A 1 106 ? 2.034 7.013 6.056 1.00 96.56 106 ILE A N 1
ATOM 854 C CA . ILE A 1 106 ? 1.448 5.812 6.682 1.00 96.56 106 ILE A CA 1
ATOM 855 C C . ILE A 1 106 ? 1.440 4.558 5.795 1.00 96.56 106 ILE A C 1
ATOM 857 O O . ILE A 1 106 ? 1.382 3.444 6.315 1.00 96.56 106 ILE A O 1
ATOM 861 N N . TYR A 1 107 ? 1.503 4.687 4.470 1.00 96.75 107 TYR A N 1
ATOM 862 C CA . TYR A 1 107 ? 1.283 3.560 3.561 1.00 96.75 107 TYR A CA 1
ATOM 863 C C . TYR A 1 107 ? 2.604 2.930 3.109 1.00 96.75 107 TYR A C 1
ATOM 865 O O . TYR A 1 107 ? 3.460 3.601 2.532 1.00 96.75 107 TYR A O 1
ATOM 873 N N . LYS A 1 108 ? 2.760 1.623 3.333 1.00 95.94 108 LYS A N 1
ATOM 874 C CA . LYS A 1 108 ? 3.922 0.835 2.896 1.00 95.94 108 LYS A CA 1
ATOM 875 C C . LYS A 1 108 ? 3.466 -0.290 1.975 1.00 95.94 108 LYS A C 1
ATOM 877 O O . LYS A 1 108 ? 2.524 -1.019 2.279 1.00 95.94 108 LYS A O 1
ATOM 882 N N . LEU A 1 109 ? 4.143 -0.470 0.845 1.00 95.00 109 LEU A N 1
ATOM 883 C CA . LEU A 1 109 ? 3.838 -1.573 -0.057 1.00 95.00 109 LEU A CA 1
ATOM 884 C C . LEU A 1 109 ? 4.500 -2.861 0.414 1.00 95.00 109 LEU A C 1
ATOM 886 O O . LEU A 1 109 ? 5.673 -2.900 0.793 1.00 95.00 109 LEU A O 1
ATOM 890 N N . CYS A 1 110 ? 3.753 -3.954 0.315 1.00 93.38 110 CYS A N 1
ATOM 891 C CA . CYS A 1 110 ? 4.276 -5.288 0.541 1.00 93.38 110 CYS A CA 1
ATOM 892 C C . CYS A 1 110 ? 5.366 -5.618 -0.492 1.00 93.38 110 CYS A C 1
ATOM 894 O O . CYS A 1 110 ? 5.082 -5.838 -1.676 1.00 93.38 110 CYS A O 1
ATOM 896 N N . GLN A 1 111 ? 6.620 -5.725 -0.042 1.00 91.00 111 GLN A N 1
ATOM 897 C CA . GLN A 1 111 ? 7.739 -6.040 -0.930 1.00 91.00 111 GLN A CA 1
ATOM 898 C C . GLN A 1 111 ? 7.629 -7.452 -1.511 1.00 91.00 111 GLN A C 1
ATOM 900 O O . GLN A 1 111 ? 8.105 -7.696 -2.614 1.00 91.00 111 GLN A O 1
ATOM 905 N N . VAL A 1 112 ? 6.987 -8.391 -0.810 1.00 90.12 112 VAL A N 1
ATOM 906 C CA . VAL A 1 112 ? 6.745 -9.742 -1.343 1.00 90.12 112 VAL A CA 1
ATOM 907 C C . VAL A 1 112 ? 5.850 -9.680 -2.584 1.00 90.12 112 VAL A C 1
ATOM 909 O O . VAL A 1 112 ? 6.187 -10.271 -3.608 1.00 90.12 112 VAL A O 1
ATOM 912 N N . HIS A 1 113 ? 4.748 -8.928 -2.532 1.00 89.69 113 HIS A N 1
ATOM 913 C CA . HIS A 1 113 ? 3.862 -8.747 -3.685 1.00 89.69 113 HIS A CA 1
ATOM 914 C C . HIS A 1 113 ? 4.535 -7.962 -4.813 1.00 89.69 113 HIS A C 1
ATOM 916 O O . HIS A 1 113 ? 4.412 -8.345 -5.976 1.00 89.69 113 HIS A O 1
ATOM 922 N N . TYR A 1 114 ? 5.298 -6.922 -4.473 1.00 92.56 114 TYR A N 1
ATOM 923 C CA . TYR A 1 114 ? 6.112 -6.174 -5.431 1.00 92.56 114 TYR A CA 1
ATOM 924 C C . TYR A 1 114 ? 7.064 -7.095 -6.215 1.00 92.56 114 TYR A C 1
ATOM 926 O O . TYR A 1 114 ? 7.022 -7.124 -7.444 1.00 92.56 114 TYR A O 1
ATOM 934 N N . LYS A 1 115 ? 7.847 -7.919 -5.506 1.00 92.25 115 LYS A N 1
ATOM 935 C CA . LYS A 1 115 ? 8.810 -8.870 -6.085 1.00 92.25 115 LYS A CA 1
ATOM 936 C C . LYS A 1 115 ? 8.127 -9.954 -6.925 1.00 92.25 115 LYS A C 1
ATOM 938 O O . LYS A 1 115 ? 8.474 -10.140 -8.088 1.00 92.25 115 LYS A O 1
ATOM 943 N N . ARG A 1 116 ? 7.060 -10.575 -6.403 1.00 91.00 116 ARG A N 1
ATOM 944 C CA . ARG A 1 116 ? 6.251 -11.557 -7.154 1.00 91.00 116 ARG A CA 1
ATOM 945 C C . ARG A 1 116 ? 5.686 -10.972 -8.455 1.00 91.00 116 ARG A C 1
ATOM 947 O O . ARG A 1 116 ? 5.568 -11.692 -9.442 1.00 91.00 116 ARG A O 1
ATOM 954 N N . ASN A 1 117 ? 5.309 -9.691 -8.479 1.00 91.75 117 ASN A N 1
ATOM 955 C CA . ASN A 1 117 ? 4.814 -9.043 -9.696 1.00 91.75 117 ASN A CA 1
ATOM 956 C C . ASN A 1 117 ? 5.920 -8.804 -10.735 1.00 91.75 117 ASN A C 1
ATOM 958 O O . ASN A 1 117 ? 5.635 -8.900 -11.926 1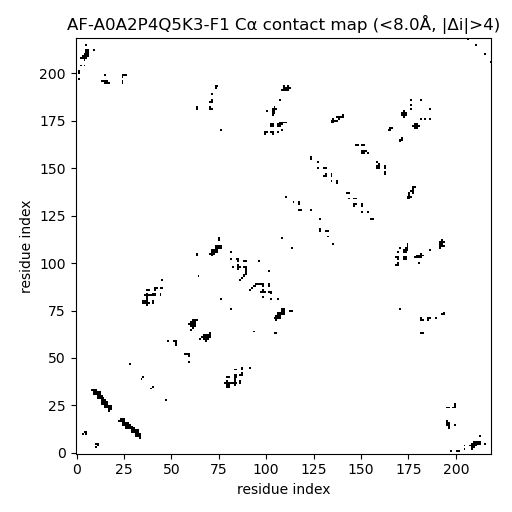.00 91.75 117 ASN A O 1
ATOM 962 N N . ILE A 1 118 ? 7.164 -8.567 -10.307 1.00 93.44 118 ILE A N 1
ATOM 963 C CA . ILE A 1 118 ? 8.327 -8.526 -11.208 1.00 93.44 118 ILE A CA 1
ATOM 964 C C . ILE A 1 118 ? 8.560 -9.913 -11.825 1.00 93.44 118 ILE A C 1
ATOM 966 O O . ILE A 1 118 ? 8.710 -10.028 -13.040 1.00 93.44 118 ILE A O 1
ATOM 970 N N . ASP A 1 119 ? 8.504 -10.980 -11.022 1.00 91.44 119 ASP A N 1
ATOM 971 C CA . ASP A 1 119 ? 8.760 -12.354 -11.489 1.00 91.44 119 ASP A CA 1
ATOM 972 C C . ASP A 1 119 ? 7.745 -12.871 -12.513 1.00 91.44 119 ASP A C 1
ATOM 974 O O . ASP A 1 119 ? 8.075 -13.714 -13.351 1.00 91.44 119 ASP A O 1
ATOM 978 N N . LYS A 1 120 ? 6.505 -12.370 -12.468 1.00 89.44 120 LYS A N 1
ATOM 979 C CA . LYS A 1 120 ? 5.478 -12.701 -13.467 1.00 89.44 120 LYS A CA 1
ATOM 980 C C . LYS A 1 120 ? 5.857 -12.210 -14.863 1.00 89.44 120 LYS A C 1
ATOM 982 O O . LYS A 1 120 ? 5.427 -12.811 -15.846 1.00 89.44 120 LYS A O 1
ATOM 987 N N . ASN A 1 121 ? 6.663 -11.154 -14.967 1.00 87.19 121 ASN A N 1
ATOM 988 C CA . ASN A 1 121 ? 7.059 -10.585 -16.246 1.00 87.19 121 ASN A CA 1
ATOM 989 C C . ASN A 1 121 ? 8.305 -11.291 -16.804 1.00 87.19 121 ASN A C 1
ATOM 991 O O . ASN A 1 121 ? 9.407 -10.745 -16.836 1.00 87.19 121 ASN A O 1
ATOM 995 N N . LYS A 1 122 ? 8.119 -12.547 -17.230 1.00 85.44 122 LYS A N 1
ATOM 996 C CA . LYS A 1 122 ? 9.193 -13.415 -17.748 1.00 85.44 122 LYS A CA 1
ATOM 997 C C . LYS A 1 122 ? 9.808 -12.936 -19.067 1.00 85.44 122 LYS A C 1
ATOM 999 O O . LYS A 1 122 ? 10.865 -13.434 -19.434 1.00 85.44 122 LYS A O 1
ATOM 1004 N N . ALA A 1 123 ? 9.145 -12.016 -19.768 1.00 89.44 123 ALA A N 1
ATOM 1005 C CA . ALA A 1 123 ? 9.650 -11.428 -21.004 1.00 89.44 123 ALA A CA 1
ATOM 1006 C C . ALA A 1 123 ? 10.798 -10.437 -20.757 1.00 89.44 123 ALA A C 1
ATOM 1008 O O . ALA A 1 123 ? 11.580 -10.192 -21.669 1.00 89.44 123 ALA A O 1
ATOM 1009 N N . LEU A 1 124 ? 10.903 -9.888 -19.539 1.00 93.88 124 LEU A N 1
ATOM 1010 C CA . LEU A 1 124 ? 11.970 -8.960 -19.187 1.00 93.88 124 LEU A CA 1
ATOM 1011 C C . LEU A 1 124 ? 13.297 -9.684 -18.958 1.00 93.88 124 LEU A C 1
ATOM 1013 O O . LEU A 1 124 ? 13.353 -10.743 -18.313 1.00 93.88 124 LEU A O 1
ATOM 1017 N N . SER A 1 125 ? 14.386 -9.059 -19.398 1.00 94.75 125 SER A N 1
ATOM 1018 C CA . SER A 1 125 ? 15.733 -9.556 -19.138 1.00 94.75 125 SER A CA 1
ATOM 1019 C C . SER A 1 125 ? 16.009 -9.695 -17.636 1.00 94.75 125 SER A C 1
ATOM 1021 O O . SER A 1 125 ? 15.419 -9.029 -16.776 1.00 94.75 125 SER A O 1
ATOM 1023 N N . SER A 1 126 ? 16.926 -10.598 -17.281 1.00 94.00 126 SER A N 1
ATOM 1024 C CA . SER A 1 126 ? 17.381 -10.746 -15.893 1.00 94.00 126 SER A CA 1
ATOM 1025 C C . SER A 1 126 ? 18.019 -9.465 -15.356 1.00 94.00 126 SER A C 1
ATOM 1027 O O . SER A 1 126 ? 17.889 -9.189 -14.163 1.00 94.00 126 SER A O 1
ATOM 1029 N N . GLU A 1 127 ? 18.670 -8.677 -16.214 1.00 95.06 127 GLU A N 1
ATOM 1030 C CA . GLU A 1 127 ? 19.273 -7.400 -15.835 1.00 95.06 127 GLU A CA 1
ATOM 1031 C C . GLU A 1 127 ? 18.199 -6.385 -15.427 1.00 95.06 127 GLU A C 1
ATOM 1033 O O . GLU A 1 127 ? 18.272 -5.829 -14.329 1.00 95.06 127 GLU A O 1
ATOM 1038 N N . ILE A 1 128 ? 17.163 -6.193 -16.251 1.00 96.56 128 ILE A N 1
ATOM 1039 C CA . ILE A 1 128 ? 16.088 -5.240 -15.949 1.00 96.56 128 ILE A CA 1
ATOM 1040 C C . ILE A 1 128 ? 15.270 -5.684 -14.743 1.00 96.56 128 ILE A C 1
ATOM 1042 O O . ILE A 1 128 ? 14.982 -4.865 -13.867 1.00 96.56 128 ILE A O 1
ATOM 1046 N N . ARG A 1 129 ? 14.971 -6.983 -14.615 1.00 95.50 129 ARG A N 1
ATOM 1047 C CA . ARG A 1 129 ? 14.331 -7.499 -13.398 1.00 95.50 129 ARG A CA 1
ATOM 1048 C C . ARG A 1 129 ? 15.190 -7.225 -12.165 1.00 95.50 129 ARG A C 1
ATOM 1050 O O . ARG A 1 129 ? 14.667 -6.701 -11.185 1.00 95.50 129 ARG A O 1
ATOM 1057 N N . SER A 1 130 ? 16.497 -7.487 -12.214 1.00 95.38 130 SER A N 1
ATOM 1058 C CA . SER A 1 130 ? 17.408 -7.186 -11.096 1.00 95.38 130 SER A CA 1
ATOM 1059 C C . SER A 1 130 ? 17.426 -5.693 -10.749 1.00 95.38 130 SER A C 1
ATOM 1061 O O . SER A 1 130 ? 17.391 -5.339 -9.572 1.00 95.38 130 SER A O 1
ATOM 1063 N N . ALA A 1 131 ? 17.390 -4.811 -11.752 1.00 96.81 131 ALA A N 1
ATOM 1064 C CA . ALA A 1 131 ? 17.274 -3.370 -11.540 1.00 96.81 131 ALA A CA 1
ATOM 1065 C C . ALA A 1 131 ? 15.950 -2.989 -10.850 1.00 96.81 131 ALA A C 1
ATOM 1067 O O . ALA A 1 131 ? 15.952 -2.201 -9.907 1.00 96.81 131 ALA A O 1
ATOM 1068 N N . MET A 1 132 ? 14.820 -3.584 -11.249 1.00 96.94 132 MET A N 1
ATOM 1069 C CA . MET A 1 132 ? 13.531 -3.382 -10.571 1.00 96.94 132 MET A CA 1
ATOM 1070 C C . MET A 1 132 ? 13.572 -3.858 -9.110 1.00 96.94 132 MET A C 1
ATOM 1072 O O . MET A 1 132 ? 13.016 -3.205 -8.226 1.00 96.94 132 MET A O 1
ATOM 1076 N N . TYR A 1 133 ? 14.248 -4.976 -8.835 1.00 95.62 133 TYR A N 1
ATOM 1077 C CA . TYR A 1 133 ? 14.370 -5.556 -7.496 1.00 95.62 133 TYR A CA 1
ATOM 1078 C C . TYR A 1 133 ? 15.071 -4.637 -6.493 1.00 95.62 133 TYR A C 1
ATOM 1080 O O . TYR A 1 133 ? 14.668 -4.589 -5.329 1.00 95.62 133 TYR A O 1
ATOM 1088 N N . ILE A 1 134 ? 16.115 -3.924 -6.922 1.00 96.00 134 ILE A N 1
ATOM 1089 C CA . ILE A 1 134 ? 16.929 -3.111 -6.011 1.00 96.00 134 ILE A CA 1
ATOM 1090 C C . ILE A 1 134 ? 16.271 -1.784 -5.626 1.00 96.00 134 ILE A C 1
ATOM 1092 O O . ILE A 1 134 ? 16.640 -1.236 -4.594 1.00 96.00 134 ILE A O 1
ATOM 1096 N N . VAL A 1 135 ? 15.269 -1.298 -6.376 1.00 96.88 135 VAL A N 1
ATOM 1097 C CA . VAL A 1 135 ? 14.596 0.000 -6.140 1.00 96.88 135 VAL A CA 1
ATOM 1098 C C . VAL A 1 135 ? 14.155 0.191 -4.682 1.00 96.88 135 VAL A C 1
ATOM 1100 O O . VAL A 1 135 ? 14.316 1.277 -4.131 1.00 96.88 135 VAL A O 1
ATOM 1103 N N . SER A 1 136 ? 13.641 -0.858 -4.031 1.00 93.38 136 SER A N 1
ATOM 1104 C CA . SER A 1 136 ? 13.159 -0.786 -2.643 1.00 93.38 136 SER A CA 1
ATOM 1105 C C . SER A 1 136 ? 14.264 -0.712 -1.583 1.00 93.38 136 SER A C 1
ATOM 1107 O O . SER A 1 136 ? 13.958 -0.502 -0.414 1.00 93.38 136 SER A O 1
ATOM 1109 N N . ASN A 1 137 ? 15.525 -0.939 -1.965 1.00 92.88 137 ASN A N 1
ATOM 1110 C CA . ASN A 1 137 ? 16.663 -1.082 -1.048 1.00 92.88 137 ASN A CA 1
ATOM 1111 C C . ASN A 1 137 ? 17.733 0.004 -1.248 1.00 92.88 137 ASN A C 1
ATOM 1113 O O . ASN A 1 137 ? 18.773 -0.042 -0.597 1.00 92.88 137 ASN A O 1
ATOM 1117 N N . LEU A 1 138 ? 17.520 0.935 -2.179 1.00 96.06 138 LEU A N 1
ATOM 1118 C CA . LEU A 1 138 ? 18.442 2.042 -2.425 1.00 96.06 138 LEU A CA 1
ATOM 1119 C C . LEU A 1 138 ? 18.305 3.104 -1.331 1.00 96.06 138 LEU A C 1
ATOM 1121 O O . LEU A 1 138 ? 17.207 3.365 -0.838 1.00 96.06 138 LEU A O 1
ATOM 1125 N N . ASN A 1 139 ? 19.430 3.730 -0.983 1.00 94.38 139 ASN A N 1
ATOM 1126 C CA . ASN A 1 139 ? 19.543 4.595 0.194 1.00 94.38 139 ASN A CA 1
ATOM 1127 C C . ASN A 1 139 ? 19.499 6.087 -0.139 1.00 94.38 139 ASN A C 1
ATOM 1129 O O . ASN A 1 139 ? 19.500 6.918 0.767 1.00 94.38 139 ASN A O 1
ATOM 1133 N N . THR A 1 140 ? 19.425 6.453 -1.422 1.00 97.44 140 THR A N 1
ATOM 1134 C CA . THR A 1 140 ? 19.280 7.850 -1.842 1.00 97.44 140 THR A CA 1
ATOM 1135 C C . THR A 1 140 ? 18.219 8.015 -2.925 1.00 97.44 140 THR A C 1
ATOM 1137 O O . THR A 1 140 ? 18.046 7.160 -3.797 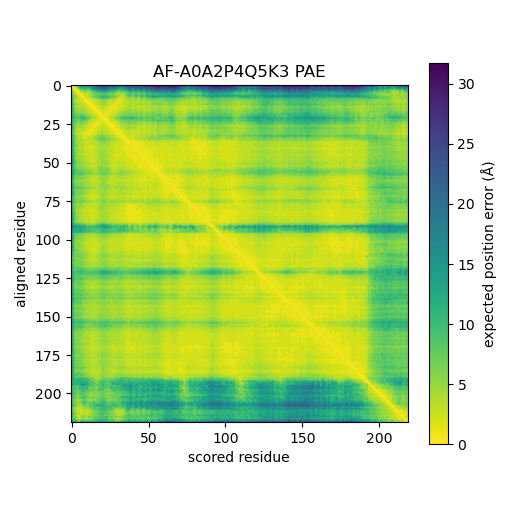1.00 97.44 140 THR A O 1
ATOM 1140 N N . GLN A 1 141 ? 17.528 9.160 -2.914 1.00 97.38 141 GLN A N 1
ATOM 1141 C CA . GLN A 1 141 ? 16.543 9.494 -3.949 1.00 97.38 141 GLN A CA 1
ATOM 1142 C C . GLN A 1 141 ? 17.172 9.503 -5.349 1.00 97.38 141 GLN A C 1
ATOM 1144 O O . GLN A 1 141 ? 16.573 9.028 -6.311 1.00 97.38 141 GLN A O 1
ATOM 1149 N N . ASN A 1 142 ? 18.408 9.996 -5.459 1.00 98.12 142 ASN A N 1
ATOM 1150 C CA . ASN A 1 142 ? 19.132 10.068 -6.724 1.00 98.12 142 ASN A CA 1
ATOM 1151 C C . ASN A 1 142 ? 19.410 8.677 -7.314 1.00 98.12 142 ASN A C 1
ATOM 1153 O O . ASN A 1 142 ? 19.218 8.471 -8.509 1.00 98.12 142 ASN A O 1
ATOM 1157 N N . GLU A 1 143 ? 19.834 7.706 -6.500 1.00 98.00 143 GLU A N 1
ATOM 1158 C CA . GLU A 1 143 ? 20.050 6.330 -6.965 1.00 98.00 143 GLU A CA 1
ATOM 1159 C C . GLU A 1 143 ? 18.755 5.685 -7.453 1.00 98.00 143 GLU A C 1
ATOM 1161 O O . GLU A 1 143 ? 18.740 5.080 -8.525 1.00 98.00 143 GLU A O 1
ATOM 1166 N N . VAL A 1 144 ? 17.658 5.858 -6.710 1.00 98.19 144 VAL A N 1
ATOM 1167 C CA . VAL A 1 144 ? 16.341 5.347 -7.112 1.00 98.19 144 VAL A CA 1
ATOM 1168 C C . VAL A 1 144 ? 15.930 5.920 -8.464 1.00 98.19 144 VAL A C 1
ATOM 1170 O O . VAL A 1 144 ? 15.599 5.159 -9.372 1.00 98.19 144 VAL A O 1
ATOM 1173 N N . LEU A 1 145 ? 15.998 7.243 -8.635 1.00 98.25 145 LEU A N 1
ATOM 1174 C CA . LEU A 1 145 ? 15.618 7.892 -9.892 1.00 98.25 145 LEU A CA 1
ATOM 1175 C C . LEU A 1 145 ? 16.526 7.472 -11.051 1.00 98.25 145 LEU A C 1
ATOM 1177 O O . LEU A 1 145 ? 16.027 7.204 -12.141 1.00 98.25 145 LEU A O 1
ATOM 1181 N N . LYS A 1 146 ? 17.839 7.334 -10.820 1.00 98.12 146 LYS A N 1
ATOM 1182 C CA . LYS A 1 146 ? 18.783 6.815 -11.824 1.00 98.12 146 LYS A CA 1
ATOM 1183 C C . LYS A 1 146 ? 18.398 5.414 -12.297 1.00 98.12 146 LYS A C 1
ATOM 1185 O O . LYS A 1 146 ? 18.375 5.168 -13.501 1.00 98.12 146 LYS A O 1
ATOM 1190 N N . ILE A 1 147 ? 18.067 4.510 -11.375 1.00 98.19 147 ILE A N 1
ATOM 1191 C CA . ILE A 1 147 ? 17.641 3.149 -11.720 1.00 98.19 147 ILE A CA 1
ATOM 1192 C C . ILE A 1 147 ? 16.293 3.156 -12.447 1.00 98.19 147 ILE A C 1
ATOM 1194 O O . ILE A 1 147 ? 16.153 2.474 -13.460 1.00 98.19 147 ILE A O 1
ATOM 1198 N N . LEU A 1 148 ? 15.325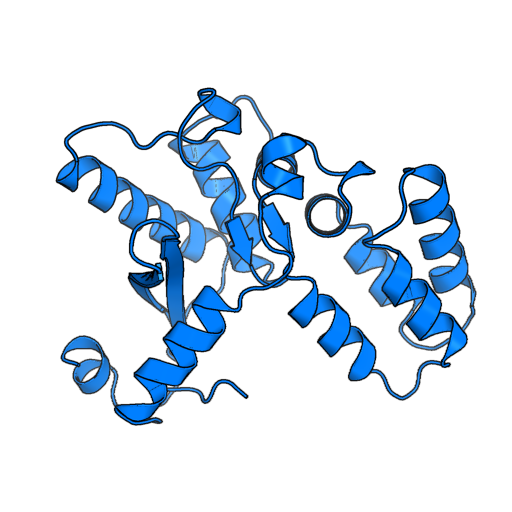 3.961 -12.003 1.00 98.19 148 LEU A N 1
ATOM 1199 C CA . LEU A 1 148 ? 14.037 4.093 -12.690 1.00 98.19 148 LEU A CA 1
ATOM 1200 C C . LEU A 1 148 ? 14.197 4.644 -14.114 1.00 98.19 148 LEU A C 1
ATOM 1202 O O . LEU A 1 148 ? 13.545 4.147 -15.029 1.00 98.19 148 LEU A O 1
ATOM 1206 N N . HIS A 1 149 ? 15.090 5.612 -14.334 1.00 97.69 149 HIS A N 1
ATOM 1207 C CA . HIS A 1 149 ? 15.405 6.108 -15.676 1.00 97.69 149 HIS A CA 1
ATOM 1208 C C . HIS A 1 149 ? 16.082 5.034 -16.533 1.00 97.69 149 HIS A C 1
ATOM 1210 O O . HIS A 1 149 ? 15.643 4.807 -17.656 1.00 97.69 149 HIS A O 1
ATOM 1216 N N . LYS A 1 150 ? 17.054 4.288 -15.985 1.00 97.50 150 LYS A N 1
ATOM 1217 C CA . LYS A 1 150 ? 17.667 3.146 -16.688 1.00 97.50 150 LYS A CA 1
ATOM 1218 C C . LYS A 1 150 ? 16.613 2.124 -17.130 1.00 97.50 150 LYS A C 1
ATOM 1220 O O . LYS A 1 150 ? 16.661 1.655 -18.261 1.00 97.50 150 LYS A O 1
ATOM 1225 N N . ILE A 1 151 ? 15.655 1.792 -16.261 1.00 97.62 151 ILE A N 1
ATOM 1226 C CA . ILE A 1 151 ? 14.562 0.863 -16.587 1.00 97.62 151 ILE A CA 1
ATOM 1227 C C . ILE A 1 151 ? 13.653 1.457 -17.667 1.00 97.62 151 ILE A C 1
ATOM 1229 O O . ILE A 1 151 ? 13.283 0.755 -18.598 1.00 97.62 151 ILE A O 1
ATOM 1233 N N . ARG A 1 152 ? 13.294 2.742 -17.576 1.00 97.56 152 ARG A N 1
ATOM 1234 C CA . ARG A 1 152 ? 12.430 3.412 -18.562 1.00 97.56 152 ARG A CA 1
ATOM 1235 C C . ARG A 1 152 ? 13.045 3.406 -19.961 1.00 97.56 152 ARG A C 1
ATOM 1237 O O . ARG A 1 152 ? 12.316 3.221 -20.932 1.00 97.56 152 ARG A O 1
ATOM 1244 N N . ASP A 1 153 ? 14.357 3.615 -20.029 1.00 96.69 153 ASP A N 1
ATOM 1245 C CA . ASP A 1 153 ? 15.096 3.876 -21.264 1.00 96.69 153 ASP A CA 1
ATOM 1246 C C . ASP A 1 153 ? 15.743 2.601 -21.850 1.00 96.69 153 ASP A C 1
ATOM 1248 O O . ASP A 1 153 ? 16.444 2.668 -22.855 1.00 96.69 153 ASP A O 1
ATOM 1252 N N . CYS A 1 154 ?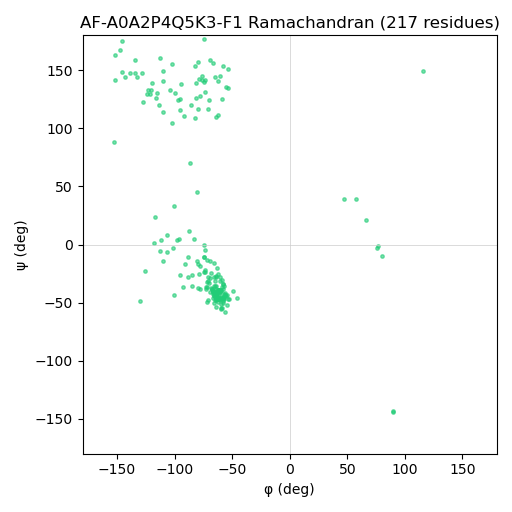 15.494 1.421 -21.262 1.00 95.75 154 CYS A N 1
ATOM 1253 C CA . CYS A 1 154 ? 16.085 0.152 -21.713 1.00 95.75 154 CYS A CA 1
ATOM 1254 C C . CYS A 1 154 ? 15.484 -0.417 -23.011 1.00 95.75 154 CYS A C 1
ATOM 1256 O O . CYS A 1 154 ? 16.009 -1.383 -23.556 1.00 95.75 154 CYS A O 1
ATOM 1258 N N . GLY A 1 155 ? 14.371 0.145 -23.491 1.00 93.75 155 GLY A N 1
ATOM 1259 C CA . GLY A 1 155 ? 13.694 -0.297 -24.714 1.00 93.75 155 GLY A CA 1
ATOM 1260 C C . GLY A 1 155 ? 12.886 -1.595 -24.584 1.00 93.75 155 GLY A C 1
ATOM 1261 O O . GLY A 1 155 ? 12.220 -1.983 -25.543 1.00 93.75 155 GLY A O 1
ATOM 1262 N N . GLU A 1 156 ? 12.885 -2.260 -23.423 1.00 95.06 156 GLU A N 1
ATOM 1263 C CA . GLU A 1 156 ? 12.101 -3.482 -23.227 1.00 95.06 156 GLU A CA 1
ATOM 1264 C C . GLU A 1 156 ? 10.594 -3.185 -23.069 1.00 95.06 156 GLU A C 1
ATOM 1266 O O . GLU A 1 156 ? 10.214 -2.237 -22.366 1.00 95.06 156 GLU A O 1
ATOM 1271 N N . PRO A 1 157 ? 9.701 -3.998 -23.667 1.00 92.69 157 PRO A N 1
ATOM 1272 C CA . PRO A 1 157 ? 8.260 -3.770 -23.617 1.00 92.69 157 PRO A CA 1
ATOM 1273 C C . PRO A 1 157 ? 7.701 -3.647 -22.193 1.00 92.69 157 PRO A C 1
ATOM 1275 O O . PRO A 1 157 ? 7.995 -4.441 -21.301 1.00 92.69 157 PRO A O 1
ATOM 1278 N N . GLY A 1 158 ? 6.838 -2.652 -21.980 1.00 92.81 158 GLY A N 1
ATOM 1279 C CA . GLY A 1 158 ? 6.129 -2.445 -20.711 1.00 92.81 158 GLY A CA 1
ATOM 1280 C C . GLY A 1 158 ? 6.936 -1.749 -19.609 1.00 92.81 158 GLY A C 1
ATOM 1281 O O . GLY A 1 158 ? 6.343 -1.313 -18.622 1.00 92.81 158 GLY A O 1
ATOM 1282 N N . THR A 1 159 ? 8.247 -1.561 -19.774 1.00 95.94 159 THR A N 1
ATOM 1283 C CA . THR A 1 159 ? 9.102 -0.904 -18.769 1.00 95.94 159 THR A CA 1
ATOM 1284 C C . THR A 1 159 ? 8.758 0.569 -18.566 1.00 95.94 159 THR A C 1
ATOM 1286 O O . THR A 1 159 ? 8.635 1.014 -17.427 1.00 95.94 159 THR A O 1
ATOM 1289 N N . THR A 1 160 ? 8.479 1.318 -19.636 1.00 96.75 160 THR A N 1
ATOM 1290 C CA . THR A 1 160 ? 8.026 2.717 -19.547 1.00 96.75 160 THR A CA 1
ATOM 1291 C C . THR A 1 160 ? 6.724 2.851 -18.752 1.00 96.75 160 THR A C 1
ATOM 1293 O O . THR A 1 160 ? 6.606 3.724 -17.892 1.00 96.75 160 THR A O 1
ATOM 1296 N N . ALA A 1 161 ? 5.750 1.968 -19.002 1.00 96.19 161 ALA A N 1
ATOM 1297 C CA . ALA A 1 161 ? 4.476 1.961 -18.283 1.00 96.19 161 ALA A CA 1
ATOM 1298 C C . ALA A 1 161 ? 4.667 1.587 -16.807 1.00 96.19 161 ALA A C 1
ATOM 1300 O O . ALA A 1 161 ? 4.089 2.229 -15.930 1.00 96.19 161 ALA A O 1
ATOM 1301 N N . TRP A 1 162 ? 5.526 0.602 -16.529 1.00 96.38 162 TRP A N 1
ATOM 1302 C CA . TRP A 1 162 ? 5.887 0.222 -15.168 1.00 96.38 162 TRP A CA 1
ATOM 1303 C C . TRP A 1 162 ? 6.556 1.376 -14.413 1.00 96.38 162 TRP A C 1
ATOM 1305 O O . TRP A 1 162 ? 6.149 1.683 -13.298 1.00 96.38 162 TRP A O 1
ATOM 1315 N N . VAL A 1 163 ? 7.524 2.075 -15.018 1.00 97.81 163 VAL A N 1
ATOM 1316 C CA . VAL A 1 163 ? 8.186 3.226 -14.378 1.00 97.81 163 VAL A CA 1
ATOM 1317 C C . VAL A 1 163 ? 7.194 4.358 -14.129 1.00 97.81 163 VAL A C 1
ATOM 1319 O O . VAL A 1 163 ? 7.194 4.927 -13.042 1.00 97.81 163 VAL A O 1
ATOM 1322 N N . LYS A 1 164 ? 6.307 4.655 -15.087 1.00 98.00 164 LYS A N 1
ATOM 1323 C CA . LYS A 1 164 ? 5.248 5.661 -14.912 1.00 98.00 164 LYS A CA 1
ATOM 1324 C C . LYS A 1 164 ? 4.352 5.340 -13.713 1.00 98.00 164 LYS A C 1
ATOM 1326 O O . LYS A 1 164 ? 4.058 6.230 -12.923 1.00 98.00 164 LYS A O 1
ATOM 1331 N N . ASP A 1 165 ? 3.943 4.082 -13.571 1.00 96.88 165 ASP A N 1
ATOM 1332 C CA . ASP A 1 165 ? 3.158 3.618 -12.426 1.00 96.88 165 ASP A CA 1
ATOM 1333 C C . ASP A 1 165 ? 3.930 3.785 -11.106 1.00 96.88 165 ASP A C 1
ATOM 1335 O O . ASP A 1 165 ? 3.403 4.351 -10.148 1.00 96.88 165 ASP A O 1
ATOM 1339 N N . LYS A 1 166 ? 5.206 3.386 -11.074 1.00 97.12 166 LYS A N 1
ATOM 1340 C CA . LYS A 1 166 ? 6.060 3.456 -9.877 1.00 97.12 166 LYS A CA 1
ATOM 1341 C C . LYS A 1 166 ? 6.434 4.875 -9.468 1.00 97.12 166 LYS A C 1
ATOM 1343 O O . LYS A 1 166 ? 6.612 5.113 -8.282 1.00 97.12 166 LYS A O 1
ATOM 1348 N N . LEU A 1 167 ? 6.507 5.808 -10.416 1.00 97.75 167 LEU A N 1
ATOM 1349 C CA . LEU A 1 167 ? 6.711 7.235 -10.155 1.00 97.75 167 LEU A CA 1
ATOM 1350 C C . LEU A 1 167 ? 5.463 7.933 -9.593 1.00 97.75 167 LEU A C 1
ATOM 1352 O O . LEU A 1 167 ? 5.543 9.102 -9.219 1.00 97.75 167 LEU A O 1
ATOM 1356 N N . THR A 1 168 ? 4.320 7.246 -9.492 1.00 97.88 168 THR A N 1
ATOM 1357 C CA . THR A 1 168 ? 3.167 7.782 -8.762 1.00 97.88 168 THR A CA 1
ATOM 1358 C C . THR A 1 168 ? 3.584 8.053 -7.309 1.00 97.88 168 THR A C 1
ATOM 1360 O O . THR A 1 168 ? 4.045 7.122 -6.649 1.00 97.88 168 THR A O 1
ATOM 1363 N N . PRO A 1 169 ? 3.414 9.275 -6.765 1.00 97.81 169 PRO A N 1
ATOM 1364 C CA . PRO A 1 169 ? 4.051 9.662 -5.503 1.00 97.81 169 PRO A CA 1
ATOM 1365 C C . PRO A 1 169 ? 3.788 8.727 -4.315 1.00 97.81 169 PRO A C 1
ATOM 1367 O O . PRO A 1 169 ? 4.730 8.379 -3.610 1.00 97.81 169 PRO A O 1
ATOM 1370 N N . TRP A 1 170 ? 2.541 8.276 -4.128 1.00 97.25 170 TRP A N 1
ATOM 1371 C CA . TRP A 1 170 ? 2.184 7.349 -3.043 1.00 97.25 170 TRP A CA 1
ATOM 1372 C C . TRP A 1 170 ? 2.725 5.926 -3.264 1.00 97.25 170 TRP A C 1
ATOM 1374 O O . TRP A 1 170 ? 2.985 5.200 -2.307 1.00 97.25 170 TRP A O 1
ATOM 1384 N N . VAL A 1 171 ? 2.908 5.519 -4.526 1.00 97.94 171 VAL A N 1
ATOM 1385 C CA . VAL A 1 171 ? 3.508 4.225 -4.880 1.00 97.94 171 VAL A CA 1
ATOM 1386 C C . VAL A 1 171 ? 4.999 4.274 -4.577 1.00 97.94 171 VAL A C 1
ATOM 1388 O O . VAL A 1 171 ? 5.511 3.390 -3.895 1.00 97.94 171 VAL A O 1
ATOM 1391 N N . LEU A 1 172 ? 5.689 5.325 -5.031 1.00 97.81 172 LEU A N 1
ATOM 1392 C CA . LEU A 1 172 ? 7.125 5.481 -4.826 1.00 97.81 172 LEU A CA 1
ATOM 1393 C C . LEU A 1 172 ? 7.477 5.543 -3.336 1.00 97.81 172 LEU A C 1
ATOM 1395 O O . LEU A 1 172 ? 8.367 4.818 -2.889 1.00 97.81 172 LEU A O 1
ATOM 1399 N N . SER A 1 173 ? 6.734 6.343 -2.563 1.00 97.56 173 SER A N 1
ATOM 1400 C CA . SER A 1 173 ? 6.903 6.441 -1.109 1.00 97.56 173 SER A CA 1
ATOM 1401 C C . SER A 1 173 ? 6.576 5.141 -0.381 1.00 97.56 173 SER A C 1
ATOM 1403 O O . SER A 1 173 ? 7.173 4.847 0.648 1.00 97.56 173 SER A O 1
ATOM 1405 N N . GLY A 1 174 ? 5.642 4.346 -0.910 1.00 96.88 174 GLY A N 1
ATOM 1406 C CA . GLY A 1 174 ? 5.306 3.042 -0.349 1.00 96.88 174 GLY A CA 1
ATOM 1407 C C . GLY A 1 174 ? 6.362 1.966 -0.624 1.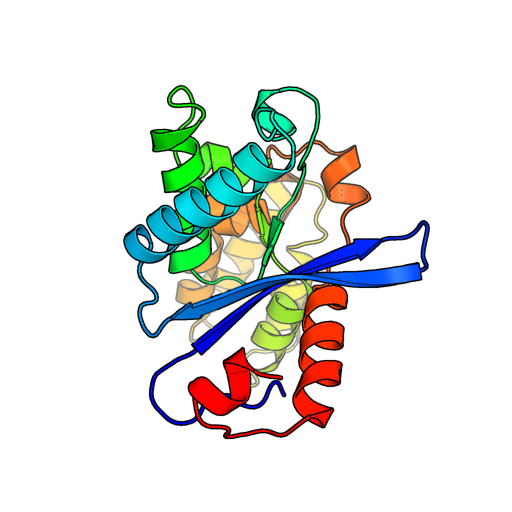00 96.88 174 GLY A C 1
ATOM 1408 O O . GLY A 1 174 ? 6.440 0.993 0.121 1.00 96.88 174 GLY A O 1
ATOM 1409 N N . ILE A 1 175 ? 7.186 2.117 -1.667 1.00 96.19 175 ILE A N 1
ATOM 1410 C CA . ILE A 1 175 ? 8.238 1.149 -2.036 1.00 96.19 175 ILE A CA 1
ATOM 1411 C C . ILE A 1 175 ? 9.580 1.503 -1.399 1.00 96.19 175 ILE A C 1
ATOM 1413 O O . ILE A 1 175 ? 10.340 0.604 -1.035 1.00 96.19 175 ILE A O 1
ATOM 1417 N N . SER A 1 176 ? 9.885 2.796 -1.301 1.00 96.56 176 SER A N 1
ATOM 1418 C CA . SER A 1 176 ? 11.221 3.294 -0.996 1.00 96.56 176 SER A CA 1
ATOM 1419 C C . SER A 1 176 ? 11.197 4.269 0.179 1.00 96.56 176 SER A C 1
ATOM 1421 O O . SER A 1 176 ? 10.529 5.303 0.125 1.00 96.56 176 SER A O 1
ATOM 1423 N N . SER A 1 177 ? 11.973 3.962 1.224 1.00 96.31 177 SER A N 1
ATOM 1424 C CA . SER A 1 177 ? 12.052 4.775 2.446 1.00 96.31 177 SER A CA 1
ATOM 1425 C C . SER A 1 177 ? 12.487 6.207 2.170 1.00 96.31 177 SER A C 1
ATOM 1427 O O . SER A 1 177 ? 12.001 7.124 2.815 1.00 96.31 177 SER A O 1
ATOM 1429 N N . VAL A 1 178 ? 13.359 6.418 1.184 1.00 97.38 178 VAL A N 1
ATOM 1430 C CA . VAL A 1 178 ? 13.910 7.745 0.872 1.00 97.38 178 VAL A CA 1
ATOM 1431 C C . VAL A 1 178 ? 12.896 8.688 0.218 1.00 97.38 178 VAL A C 1
ATOM 1433 O O . VAL A 1 178 ? 13.150 9.887 0.129 1.00 97.38 178 VAL A O 1
ATOM 1436 N N . PHE A 1 179 ? 11.756 8.166 -0.243 1.00 97.88 179 PHE A N 1
ATOM 1437 C CA . PHE A 1 179 ? 10.600 8.954 -0.696 1.00 97.88 179 PHE A CA 1
ATOM 1438 C C . PHE A 1 179 ? 9.441 8.921 0.302 1.00 97.88 179 PHE A C 1
ATOM 1440 O O . PHE A 1 179 ? 8.437 9.607 0.101 1.00 97.88 179 PHE A O 1
ATOM 1447 N N . SER A 1 180 ? 9.554 8.109 1.349 1.00 97.31 180 SER A N 1
ATOM 1448 C CA . SER A 1 180 ? 8.575 8.040 2.420 1.00 97.31 180 SER A CA 1
ATOM 1449 C C . SER A 1 180 ? 8.763 9.209 3.380 1.00 97.31 180 SER A C 1
ATOM 1451 O O . SER A 1 180 ? 9.885 9.620 3.669 1.00 97.31 180 SER A O 1
ATOM 1453 N N . LYS A 1 181 ? 7.649 9.741 3.884 1.00 97.50 181 LYS A N 1
ATOM 1454 C CA . LYS A 1 181 ? 7.624 10.668 5.022 1.00 97.50 181 LYS A CA 1
ATOM 1455 C C . LYS A 1 181 ? 7.287 9.939 6.333 1.00 97.50 181 LYS A C 1
ATOM 1457 O O . LYS A 1 181 ? 7.091 10.581 7.364 1.00 97.50 181 LYS A O 1
ATOM 1462 N N . MET A 1 182 ? 7.149 8.612 6.292 1.00 97.19 182 MET A N 1
ATOM 1463 C CA . MET A 1 182 ? 6.944 7.774 7.470 1.00 97.19 182 MET A CA 1
ATOM 1464 C C . MET A 1 182 ? 8.128 7.907 8.423 1.00 97.19 182 MET A C 1
ATOM 1466 O O . MET A 1 182 ? 9.273 8.019 7.984 1.00 97.19 182 MET A O 1
ATOM 1470 N N . ASP A 1 183 ? 7.853 7.855 9.724 1.00 97.06 183 ASP A N 1
ATOM 1471 C CA . ASP A 1 183 ? 8.909 7.799 10.727 1.00 97.06 183 ASP A CA 1
ATOM 1472 C C . ASP A 1 183 ? 9.879 6.638 10.430 1.00 97.06 183 ASP A C 1
ATOM 1474 O O . ASP A 1 183 ? 9.470 5.519 10.102 1.00 97.06 183 ASP A O 1
ATOM 1478 N N . HIS A 1 184 ? 11.183 6.908 10.527 1.00 94.25 184 HIS A N 1
ATOM 1479 C CA . HIS A 1 184 ? 12.216 5.952 10.133 1.00 94.25 184 HIS A CA 1
ATOM 1480 C C . HIS A 1 184 ? 12.219 4.695 11.020 1.00 94.25 184 HIS A C 1
ATOM 1482 O O . HIS A 1 184 ? 12.474 3.582 10.540 1.00 94.25 184 HIS A O 1
ATOM 1488 N N . ILE A 1 185 ? 11.929 4.842 12.316 1.00 94.81 185 ILE A N 1
ATOM 1489 C CA . ILE A 1 185 ? 11.836 3.713 13.246 1.00 94.81 185 ILE A CA 1
ATOM 1490 C C . ILE A 1 185 ? 10.632 2.857 12.858 1.00 94.81 185 ILE A C 1
ATOM 1492 O O . ILE A 1 185 ? 10.768 1.644 12.703 1.00 94.81 185 ILE A O 1
ATOM 1496 N N . ILE A 1 186 ? 9.485 3.479 12.588 1.00 94.88 186 ILE A N 1
ATOM 1497 C CA . ILE A 1 186 ? 8.281 2.770 12.140 1.00 94.88 186 ILE A CA 1
ATOM 1498 C C . ILE A 1 186 ? 8.531 2.049 10.816 1.00 94.88 186 ILE A C 1
ATOM 1500 O O . ILE A 1 186 ? 8.231 0.859 10.709 1.00 94.88 186 ILE A O 1
ATOM 1504 N N . TRP A 1 187 ? 9.126 2.711 9.821 1.00 95.00 187 TRP A N 1
ATOM 1505 C CA . TRP A 1 187 ? 9.426 2.089 8.530 1.00 95.00 187 TRP A CA 1
ATOM 1506 C C . TRP A 1 187 ? 10.318 0.853 8.680 1.00 95.00 187 TRP A C 1
ATOM 1508 O O . TRP A 1 187 ? 10.045 -0.183 8.064 1.00 95.00 187 TRP A O 1
ATOM 1518 N N . SER A 1 188 ? 11.388 0.971 9.473 1.00 91.31 188 SER A N 1
ATOM 1519 C CA . SER A 1 188 ? 12.395 -0.080 9.654 1.00 91.31 188 SER A CA 1
ATOM 1520 C C . SER A 1 188 ? 11.889 -1.263 10.482 1.00 91.31 188 SER A C 1
ATOM 1522 O O . SER A 1 188 ? 12.207 -2.406 10.158 1.00 91.31 188 SER A O 1
ATOM 1524 N N . GLN A 1 189 ? 11.066 -1.014 11.504 1.00 90.00 189 GLN A N 1
ATOM 1525 C CA . GLN A 1 189 ? 10.466 -2.062 12.337 1.00 90.00 189 GLN A CA 1
ATOM 1526 C C . GLN A 1 189 ? 9.262 -2.736 11.672 1.00 90.00 189 GLN A C 1
ATOM 1528 O O . GLN A 1 189 ? 8.948 -3.889 11.972 1.00 90.00 189 GLN A O 1
ATOM 1533 N N . THR A 1 190 ? 8.590 -2.041 10.754 1.00 88.19 190 THR A N 1
ATOM 1534 C CA . THR A 1 190 ? 7.459 -2.598 10.017 1.00 88.19 190 THR A CA 1
ATOM 1535 C C . THR A 1 190 ? 7.941 -3.666 9.025 1.00 88.19 190 THR A C 1
ATOM 1537 O O . THR A 1 190 ? 8.753 -3.356 8.144 1.00 88.19 190 THR A O 1
ATOM 1540 N N . PRO A 1 191 ? 7.413 -4.905 9.078 1.00 86.19 191 PRO A N 1
ATOM 1541 C CA . PRO A 1 191 ? 7.789 -5.966 8.149 1.00 86.19 191 PRO A CA 1
ATOM 1542 C C . PRO A 1 191 ? 7.638 -5.570 6.673 1.00 86.19 191 PRO A C 1
ATOM 1544 O O . PRO A 1 191 ? 6.772 -4.791 6.291 1.00 86.19 191 PRO A O 1
ATOM 1547 N N . ASN A 1 192 ? 8.455 -6.164 5.804 1.00 85.50 192 ASN A N 1
ATOM 1548 C CA . ASN A 1 192 ? 8.369 -5.969 4.347 1.00 85.50 192 ASN A CA 1
ATOM 1549 C C . ASN A 1 192 ? 7.399 -6.951 3.664 1.00 85.50 192 ASN A C 1
ATOM 1551 O O . ASN A 1 192 ? 7.400 -7.102 2.441 1.00 85.50 192 ASN A O 1
ATOM 1555 N N . ASN A 1 193 ? 6.603 -7.670 4.450 1.00 79.44 193 ASN A N 1
ATOM 1556 C CA . ASN A 1 193 ? 5.693 -8.699 3.979 1.00 79.44 193 ASN A CA 1
ATOM 1557 C C . ASN A 1 193 ? 4.325 -8.548 4.644 1.00 79.44 193 ASN A C 1
ATOM 1559 O O . ASN A 1 193 ? 4.191 -7.969 5.718 1.00 79.44 193 ASN A O 1
ATOM 1563 N N . THR A 1 194 ? 3.318 -9.124 4.003 1.00 70.81 194 THR A N 1
ATOM 1564 C CA . THR A 1 194 ? 1.962 -9.267 4.534 1.00 70.81 194 THR A CA 1
ATOM 1565 C C . THR A 1 194 ? 1.758 -10.681 5.069 1.00 70.81 194 THR A C 1
ATOM 1567 O O . THR A 1 194 ? 0.661 -11.211 4.958 1.00 70.81 194 THR A O 1
ATOM 1570 N N . ASN A 1 195 ? 2.795 -11.331 5.625 1.00 72.12 195 ASN A N 1
ATOM 1571 C CA . ASN A 1 195 ? 2.693 -12.723 6.082 1.00 72.12 195 ASN A CA 1
ATOM 1572 C C . ASN A 1 195 ? 1.605 -12.893 7.140 1.00 72.12 195 ASN A C 1
ATOM 1574 O O . ASN A 1 195 ? 0.994 -13.953 7.193 1.00 72.12 195 ASN A O 1
ATOM 1578 N N . ALA A 1 196 ? 1.346 -11.864 7.954 1.00 64.56 196 ALA A N 1
ATOM 1579 C CA . ALA A 1 196 ? 0.207 -11.838 8.863 1.00 64.56 196 ALA A CA 1
ATOM 1580 C C . ALA A 1 196 ? -1.105 -12.042 8.083 1.00 64.56 196 ALA A C 1
ATOM 1582 O O . ALA A 1 196 ? -1.776 -13.051 8.285 1.00 64.56 196 ALA A O 1
ATOM 1583 N N . GLY A 1 197 ? -1.396 -11.174 7.110 1.00 60.38 197 GLY A N 1
ATOM 1584 C CA . GLY A 1 197 ? -2.563 -11.306 6.234 1.00 60.38 197 GLY A CA 1
ATOM 1585 C C . GLY A 1 197 ? -2.582 -12.614 5.436 1.00 60.38 197 GLY A C 1
ATOM 1586 O O . GLY A 1 197 ? -3.584 -13.315 5.436 1.00 60.38 197 GLY A O 1
ATOM 1587 N N . GLU A 1 198 ? -1.463 -13.020 4.826 1.00 69.31 198 GLU A N 1
ATOM 1588 C CA . GLU A 1 198 ? -1.376 -14.279 4.067 1.00 69.31 198 GLU A CA 1
ATOM 1589 C C . GLU A 1 198 ? -1.616 -15.511 4.956 1.00 69.31 198 GLU A C 1
ATOM 1591 O O . GLU A 1 198 ? -2.289 -16.450 4.532 1.00 69.31 198 GLU A O 1
ATOM 1596 N N . SER A 1 199 ? -1.109 -15.510 6.193 1.00 64.06 199 SER A N 1
ATOM 1597 C CA . SER A 1 199 ? -1.318 -16.600 7.155 1.00 64.06 199 SER A CA 1
ATOM 1598 C C . SER A 1 199 ? -2.744 -16.614 7.689 1.00 64.06 199 SER A C 1
ATOM 1600 O O . SER A 1 199 ? -3.309 -17.695 7.852 1.00 64.06 199 SER A O 1
ATOM 1602 N N . ALA A 1 200 ? -3.337 -15.439 7.931 1.00 66.50 200 ALA A N 1
ATOM 1603 C CA . ALA A 1 200 ? -4.745 -15.319 8.287 1.00 66.50 200 ALA A CA 1
ATOM 1604 C C . ALA A 1 200 ? -5.609 -15.916 7.171 1.00 66.50 200 ALA A C 1
ATOM 1606 O O . ALA A 1 200 ? -6.304 -16.900 7.420 1.00 66.50 200 ALA A O 1
ATOM 1607 N N . HIS A 1 201 ? -5.438 -15.447 5.931 1.00 67.25 201 HIS A N 1
ATOM 1608 C CA . HIS A 1 201 ? -6.120 -15.978 4.751 1.00 67.25 201 HIS A CA 1
ATOM 1609 C C . HIS A 1 201 ? -5.947 -17.496 4.602 1.00 67.25 201 HIS A C 1
ATOM 1611 O O . HIS A 1 201 ? -6.918 -18.216 4.370 1.00 67.25 201 HIS A O 1
ATOM 1617 N N . ALA A 1 202 ? -4.720 -18.010 4.743 1.00 69.19 202 ALA A N 1
ATOM 1618 C CA . ALA A 1 202 ? -4.445 -19.441 4.636 1.00 69.19 202 ALA A CA 1
ATOM 1619 C C . ALA A 1 202 ? -5.141 -20.255 5.733 1.00 69.19 202 ALA A C 1
ATOM 1621 O O . ALA A 1 202 ? -5.630 -21.349 5.449 1.00 69.19 202 ALA A O 1
ATOM 1622 N N . ASN A 1 203 ? -5.204 -19.731 6.960 1.00 70.56 203 ASN A N 1
ATOM 1623 C CA . ASN A 1 203 ? -5.901 -20.388 8.056 1.00 70.56 203 ASN A CA 1
ATOM 1624 C C . ASN A 1 203 ? -7.399 -20.467 7.768 1.00 70.56 203 ASN A C 1
ATOM 1626 O O . ASN A 1 203 ? -7.967 -21.549 7.839 1.00 70.56 203 ASN A O 1
ATOM 1630 N N . VAL A 1 204 ? -8.022 -19.361 7.349 1.00 68.19 204 VAL A N 1
ATOM 1631 C CA . VAL A 1 204 ? -9.471 -19.368 7.126 1.00 68.19 204 VAL A CA 1
ATOM 1632 C C . VAL A 1 204 ? -9.892 -20.130 5.863 1.00 68.19 204 VAL A C 1
ATOM 1634 O O . VAL A 1 204 ? -11.005 -20.643 5.789 1.00 68.19 204 VAL A O 1
ATOM 1637 N N . ASN A 1 205 ? -9.003 -20.281 4.876 1.00 72.69 205 ASN A N 1
ATOM 1638 C CA . ASN A 1 205 ? -9.248 -21.161 3.727 1.00 72.69 205 ASN A CA 1
ATOM 1639 C C . ASN A 1 205 ? -9.388 -22.643 4.129 1.00 72.69 205 ASN A C 1
ATOM 1641 O O . ASN A 1 205 ? -9.976 -23.414 3.367 1.00 72.69 205 ASN A O 1
ATOM 1645 N N . ARG A 1 206 ? -8.897 -23.051 5.312 1.00 73.56 206 ARG A N 1
ATOM 1646 C CA . ARG A 1 206 ? -9.100 -24.412 5.847 1.00 73.56 206 ARG A CA 1
ATOM 1647 C C . ARG A 1 206 ? -10.558 -24.681 6.220 1.00 73.56 206 ARG A C 1
ATOM 1649 O O . ARG A 1 206 ? -10.984 -25.827 6.144 1.00 73.56 206 ARG A O 1
ATOM 1656 N N . ASP A 1 207 ? -11.332 -23.636 6.509 1.00 72.88 207 ASP A N 1
ATOM 1657 C CA . ASP A 1 207 ? -12.764 -23.724 6.835 1.00 72.88 207 ASP A CA 1
ATOM 1658 C C . ASP A 1 207 ? -13.662 -23.793 5.580 1.00 72.88 207 ASP A C 1
ATOM 1660 O O . ASP A 1 207 ? -14.897 -23.764 5.664 1.00 72.88 207 ASP A O 1
ATOM 1664 N N . GLY A 1 208 ? -13.042 -23.866 4.398 1.00 73.44 208 GLY A N 1
ATOM 1665 C CA . GLY A 1 208 ? -13.693 -24.001 3.100 1.00 73.44 208 GLY A CA 1
ATOM 1666 C C . GLY A 1 208 ? -13.480 -22.799 2.180 1.00 73.44 208 GLY A C 1
ATOM 1667 O O . GLY A 1 208 ? -13.372 -21.649 2.614 1.00 73.44 208 GLY A O 1
ATOM 1668 N N . CYS A 1 209 ? -13.456 -23.089 0.878 1.00 78.62 209 CYS A N 1
ATOM 1669 C CA . CYS A 1 209 ? -13.409 -22.119 -0.217 1.00 78.62 209 CYS A CA 1
ATOM 1670 C C . CYS A 1 209 ? -14.721 -22.155 -1.019 1.00 78.62 209 CYS A C 1
ATOM 1672 O O . CYS A 1 209 ? -15.444 -23.148 -0.967 1.00 78.62 209 CYS A O 1
ATOM 1674 N N . ASN A 1 210 ? -15.006 -21.095 -1.785 1.00 77.62 210 ASN A N 1
ATOM 1675 C CA . ASN A 1 210 ? -16.220 -20.959 -2.604 1.00 77.62 210 ASN A CA 1
ATOM 1676 C C . ASN A 1 210 ? -17.539 -21.073 -1.802 1.00 77.62 210 ASN A C 1
ATOM 1678 O O . ASN A 1 210 ? -18.508 -21.688 -2.241 1.00 77.62 210 ASN A O 1
ATOM 1682 N N . LEU A 1 211 ? -17.558 -20.496 -0.601 1.00 79.19 211 LEU A N 1
ATOM 1683 C CA . LEU A 1 211 ? -18.712 -20.468 0.296 1.00 79.19 211 LEU A CA 1
ATOM 1684 C C . LEU A 1 211 ? -19.712 -19.376 -0.119 1.00 79.19 211 LEU A C 1
ATOM 1686 O O . LEU A 1 211 ? -19.344 -18.384 -0.751 1.00 79.19 211 LEU A O 1
ATOM 1690 N N . SER A 1 212 ? -20.978 -19.525 0.280 1.00 83.25 212 SER A N 1
ATOM 1691 C CA . SER A 1 212 ? -21.938 -18.418 0.208 1.00 83.25 212 SER A CA 1
ATOM 1692 C C . SER A 1 212 ? -21.546 -17.301 1.183 1.00 83.25 212 SER A C 1
ATOM 1694 O O . SER A 1 212 ? -20.876 -17.551 2.188 1.00 83.25 212 SER A O 1
ATOM 1696 N N . LEU A 1 213 ? -21.992 -16.068 0.921 1.00 81.81 213 LEU A N 1
ATOM 1697 C CA . LEU A 1 213 ? -21.720 -14.928 1.806 1.00 81.81 213 LEU A CA 1
ATOM 1698 C C . LEU A 1 213 ? -22.211 -15.188 3.241 1.00 81.81 213 LEU A C 1
ATOM 1700 O O . LEU A 1 213 ? -21.475 -14.956 4.195 1.00 81.81 213 LEU A O 1
ATOM 1704 N N . LEU A 1 214 ? -23.416 -15.746 3.400 1.00 84.56 214 LEU A N 1
ATOM 1705 C CA . LEU A 1 214 ? -23.959 -16.084 4.718 1.00 84.56 214 LEU A CA 1
ATOM 1706 C C . LEU A 1 214 ? -23.101 -17.133 5.438 1.00 84.56 214 LEU A C 1
ATOM 1708 O O . LEU A 1 214 ? -22.747 -16.947 6.599 1.00 84.56 214 LEU A O 1
ATOM 1712 N N . ALA A 1 215 ? -22.718 -18.209 4.742 1.00 81.50 215 ALA A N 1
ATOM 1713 C CA . ALA A 1 215 ? -21.859 -19.242 5.318 1.00 81.50 215 ALA A CA 1
ATOM 1714 C C . ALA A 1 215 ? -20.494 -18.683 5.744 1.00 81.50 215 ALA A C 1
ATOM 1716 O O . ALA A 1 215 ? -19.878 -19.208 6.669 1.00 81.50 215 ALA A O 1
ATOM 1717 N N . ARG A 1 216 ? -20.031 -17.617 5.081 1.00 76.44 216 ARG A N 1
ATOM 1718 C CA . ARG A 1 216 ? -18.784 -16.936 5.408 1.00 76.44 216 ARG A CA 1
ATOM 1719 C C . ARG A 1 216 ? -18.894 -16.014 6.622 1.00 76.44 216 ARG A C 1
ATOM 1721 O O . ARG A 1 216 ? -17.933 -15.953 7.378 1.00 76.44 216 ARG A O 1
ATOM 1728 N N . ILE A 1 217 ? -20.011 -15.309 6.793 1.00 80.38 217 ILE A N 1
ATOM 1729 C CA . ILE A 1 217 ? -20.233 -14.412 7.941 1.00 80.38 217 ILE A CA 1
ATOM 1730 C C . ILE A 1 217 ? -20.362 -15.214 9.244 1.00 80.38 217 ILE A C 1
ATOM 1732 O O . ILE A 1 217 ? -19.875 -14.780 10.282 1.00 80.38 217 ILE A O 1
ATOM 1736 N N . VAL A 1 218 ? -20.996 -16.389 9.187 1.00 79.75 218 VAL A N 1
ATOM 1737 C CA . VAL A 1 218 ? -21.282 -17.221 10.371 1.00 79.75 218 VAL A CA 1
ATOM 1738 C C . VAL A 1 218 ? -20.070 -18.051 10.840 1.00 79.75 218 VAL A C 1
ATOM 1740 O O . VAL A 1 218 ? -20.072 -18.531 11.971 1.00 79.75 218 VAL A O 1
ATOM 1743 N N . ARG A 1 219 ? -19.042 -18.231 9.998 1.00 65.88 219 ARG A N 1
ATOM 1744 C CA . ARG A 1 219 ? -17.824 -19.019 10.286 1.00 65.88 219 ARG A CA 1
ATOM 1745 C C . ARG A 1 219 ? -16.594 -18.130 10.459 1.00 65.88 219 ARG A C 1
ATOM 1747 O O . ARG A 1 219 ? -15.837 -18.332 11.426 1.00 65.88 219 ARG A O 1
#

Organism: Rhizophagus irregularis (strain DAOM 181602 / DAOM 197198 / MUCL 43194) (NCBI:txid747089)

Radius of gyration: 18.47 Å; Cα contacts (8 Å, |Δi|>4): 302; chains: 1; bounding box: 44×44×49 Å

Mean predicted aligned error: 5.59 Å

Solvent-accessible surface area (backbone atoms only — not comparable to full-atom values): 12196 Å² total; per-residue (Å²): 132,89,74,71,40,38,52,80,75,46,42,79,47,71,47,52,45,66,39,77,94,75,74,39,66,45,75,81,45,75,45,80,42,75,67,74,45,30,66,57,36,17,55,52,50,51,53,52,51,51,49,50,20,62,75,70,73,44,86,79,48,39,21,88,81,67,76,40,69,57,52,70,48,77,39,71,93,47,64,24,56,56,48,3,50,14,45,35,44,24,76,76,74,46,71,90,46,55,40,55,54,50,27,19,28,32,38,34,42,22,47,54,59,55,51,54,58,53,66,69,49,73,88,54,52,73,66,56,50,51,54,62,65,43,46,55,72,46,89,43,59,66,57,36,50,52,49,45,49,54,46,39,71,63,78,54,90,65,31,47,60,50,37,58,56,45,66,35,68,46,49,33,12,16,51,19,69,66,60,26,66,37,57,65,67,55,58,70,71,47,73,58,53,53,58,43,47,54,48,50,53,56,55,55,49,72,81,51,62,57,32,53,67,68,64,55,74,79,104

Nearest PDB structures (foldseek):
  7o6v-assembly4_D  TM=3.721E-01  e=2.502E+00  Arabidopsis thaliana
  7o6w-assembly1_B  TM=3.541E-01  e=2.502E+00  Arabidopsis thaliana